Protein AF-0000000074577387 (afdb_homodimer)

InterPro domains:
  IPR006612 THAP-type zinc finger [PF05485] (5-77)
  IPR006612 THAP-type zinc finger [PS50950] (1-78)
  IPR006612 THAP-type zinc finger [SM00980] (3-80)

Organism: Oryzias latipes (NCBI:txid8090)

Radius of gyration: 21.97 Å; Cα contacts (8 Å, |Δi|>4): 243; chains: 2; bounding box: 58×49×65 Å

Nearest PDB structures (foldseek):
  2d8r-assembly1_A  TM=6.364E-01  e=5.057E-03  Homo sapiens
  2d8r-assembly1_A  TM=6.502E-01  e=4.791E-03  Homo sapiens

Structure (mmCIF, N/CA/C/O backbone):
data_AF-0000000074577387-model_v1
#
loop_
_entity.id
_entity.type
_entity.pdbx_description
1 polymer 'THAP-type domain-containing protein'
#
loop_
_atom_site.group_PDB
_atom_site.id
_atom_site.type_symbol
_atom_site.label_atom_id
_atom_site.label_alt_id
_atom_site.label_comp_id
_atom_site.label_asym_id
_atom_site.label_entity_id
_atom_site.label_seq_id
_atom_site.pdbx_PDB_ins_code
_at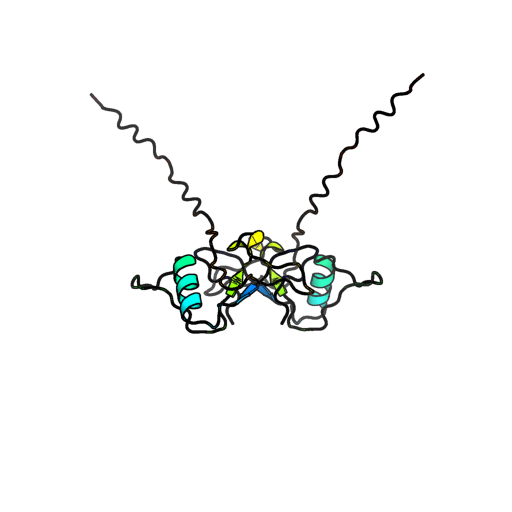om_site.Cartn_x
_atom_site.Cartn_y
_atom_site.Cartn_z
_atom_site.occupancy
_atom_site.B_iso_or_equiv
_atom_site.auth_seq_id
_atom_site.auth_comp_id
_atom_site.auth_asym_id
_atom_site.auth_atom_id
_atom_site.pdbx_PDB_model_num
ATOM 1 N N . MET A 1 1 ? 10.156 -0.763 -8.594 1 72.75 1 MET A N 1
ATOM 2 C CA . MET A 1 1 ? 9.312 -1.387 -7.574 1 72.75 1 MET A CA 1
ATOM 3 C C . MET A 1 1 ? 7.836 -1.245 -7.926 1 72.75 1 MET A C 1
ATOM 5 O O . MET A 1 1 ? 7.379 -0.156 -8.281 1 72.75 1 MET A O 1
ATOM 9 N N . PRO A 1 2 ? 7.141 -2.387 -7.887 1 81.88 2 PRO A N 1
ATOM 10 C CA . PRO A 1 2 ? 5.73 -2.258 -8.266 1 81.88 2 PRO A CA 1
ATOM 11 C C . PRO A 1 2 ? 4.973 -1.282 -7.367 1 81.88 2 PRO A C 1
ATOM 13 O O . PRO A 1 2 ? 5.23 -1.213 -6.164 1 81.88 2 PRO A O 1
ATOM 16 N N . VAL A 1 3 ? 4.02 -0.525 -7.945 1 86.94 3 VAL A N 1
ATOM 17 C CA . VAL A 1 3 ? 3.307 0.511 -7.207 1 86.94 3 VAL A CA 1
ATOM 18 C C . VAL A 1 3 ? 1.92 0.004 -6.816 1 86.94 3 VAL A C 1
ATOM 20 O O . VAL A 1 3 ? 1.163 0.706 -6.141 1 86.94 3 VAL A O 1
ATOM 23 N N . HIS A 1 4 ? 1.618 -1.201 -7.293 1 92.31 4 HIS A N 1
ATOM 24 C CA . HIS A 1 4 ? 0.302 -1.734 -6.957 1 92.31 4 HIS A CA 1
ATOM 25 C C . HIS A 1 4 ? 0.416 -3.076 -6.242 1 92.31 4 HIS A C 1
ATOM 27 O O . HIS A 1 4 ? 1.42 -3.777 -6.383 1 92.31 4 HIS A O 1
ATOM 33 N N . CYS A 1 5 ? -0.556 -3.479 -5.512 1 92.75 5 CYS A N 1
ATOM 34 C CA . CYS A 1 5 ? -0.646 -4.742 -4.785 1 92.75 5 CYS A CA 1
ATOM 35 C C . CYS A 1 5 ? -0.593 -5.926 -5.742 1 92.75 5 CYS A C 1
ATOM 37 O O . CYS A 1 5 ? -1.176 -5.883 -6.824 1 92.75 5 CYS A O 1
ATOM 39 N N . ALA A 1 6 ? -0.03 -6.992 -5.285 1 91.38 6 ALA A N 1
ATOM 40 C CA . ALA A 1 6 ? 0.122 -8.172 -6.125 1 91.38 6 ALA A CA 1
ATOM 41 C C . ALA A 1 6 ? -1.096 -9.086 -6.012 1 91.38 6 ALA A C 1
ATOM 43 O O . ALA A 1 6 ? -1.22 -10.062 -6.758 1 91.38 6 ALA A O 1
ATOM 44 N N . GLY A 1 7 ? -1.93 -8.812 -5.117 1 90.38 7 GLY A N 1
ATOM 45 C CA . GLY A 1 7 ? -3.115 -9.648 -4.996 1 90.38 7 GLY A CA 1
ATOM 46 C C . GLY A 1 7 ? -3.965 -9.664 -6.254 1 90.38 7 GLY A C 1
ATOM 47 O O . GLY A 1 7 ? -4.094 -8.648 -6.938 1 90.38 7 GLY A O 1
ATOM 48 N N . PHE A 1 8 ? -4.613 -10.828 -6.43 1 87.88 8 PHE A N 1
ATOM 49 C CA . PHE A 1 8 ? -5.453 -10.969 -7.613 1 87.88 8 PHE A CA 1
ATOM 50 C C . PHE A 1 8 ? -6.578 -9.938 -7.605 1 87.88 8 PHE A C 1
ATOM 52 O O . PHE A 1 8 ? -7.301 -9.805 -6.617 1 87.88 8 PHE A O 1
ATOM 59 N N . ASN A 1 9 ? -6.641 -9.094 -8.703 1 87 9 ASN A N 1
ATOM 60 C CA . ASN A 1 9 ? -7.688 -8.109 -8.961 1 87 9 ASN A CA 1
ATOM 61 C C . ASN A 1 9 ? -7.758 -7.055 -7.863 1 87 9 ASN A C 1
ATOM 63 O O . ASN A 1 9 ? -8.797 -6.43 -7.66 1 87 9 ASN A O 1
ATOM 67 N N . CYS A 1 10 ? -6.738 -6.945 -7.098 1 90.44 10 CYS A N 1
ATOM 68 C CA . CYS A 1 10 ? -6.68 -5.898 -6.082 1 90.44 10 CYS A CA 1
ATOM 69 C C . CYS A 1 10 ? -6.223 -4.574 -6.688 1 90.44 10 CYS A C 1
ATOM 71 O O . CYS A 1 10 ? -5.242 -4.535 -7.434 1 90.44 10 CYS A O 1
ATOM 73 N N . GLN A 1 11 ? -6.859 -3.459 -6.402 1 89.19 11 GLN A N 1
ATOM 74 C CA . GLN A 1 11 ? -6.605 -2.17 -7.039 1 89.19 11 GLN A CA 1
ATOM 75 C C . GLN A 1 11 ? -5.848 -1.234 -6.105 1 89.19 11 GLN A C 1
ATOM 77 O O . GLN A 1 11 ? -5.645 -0.061 -6.422 1 89.19 11 GLN A O 1
ATOM 82 N N . ASN A 1 12 ? -5.473 -1.812 -4.93 1 93.06 12 ASN A N 1
ATOM 83 C CA . ASN A 1 12 ? -4.703 -0.975 -4.016 1 93.06 12 ASN A CA 1
ATOM 84 C C . ASN A 1 12 ? -3.338 -0.619 -4.59 1 93.06 12 ASN A C 1
ATOM 86 O O . ASN A 1 12 ? -2.676 -1.463 -5.199 1 93.06 12 ASN A O 1
ATOM 90 N N . ARG A 1 13 ? -3.012 0.644 -4.473 1 95.06 13 ARG A N 1
ATOM 91 C CA . ARG A 1 13 ? -1.755 1.166 -5 1 95.06 13 ARG A CA 1
ATOM 92 C C . ARG A 1 13 ? -1.119 2.15 -4.023 1 95.06 13 ARG A C 1
ATOM 94 O O . ARG A 1 13 ? -1.817 2.773 -3.221 1 95.06 13 ARG A O 1
ATOM 101 N N . ARG A 1 14 ? 0.167 2.201 -4.051 1 94.06 14 ARG A N 1
ATOM 102 C CA . ARG A 1 14 ? 0.917 3.201 -3.297 1 94.06 14 ARG A CA 1
ATOM 103 C C . ARG A 1 14 ? 1.219 4.422 -4.156 1 94.06 14 ARG A C 1
ATOM 105 O O . ARG A 1 14 ? 1.633 4.289 -5.312 1 94.06 14 ARG A O 1
ATOM 112 N N . ASN A 1 15 ? 0.936 5.512 -3.621 1 94.44 15 ASN A N 1
ATOM 113 C CA . ASN A 1 15 ? 1.229 6.777 -4.289 1 94.44 15 ASN A CA 1
ATOM 114 C C . ASN A 1 15 ? 2.238 7.605 -3.502 1 94.44 15 ASN A C 1
ATOM 116 O O . ASN A 1 15 ? 1.939 8.07 -2.398 1 94.44 15 ASN A O 1
ATOM 120 N N . GLU A 1 16 ? 3.324 7.797 -4.133 1 92.31 16 GLU A N 1
ATOM 121 C CA . GLU A 1 16 ? 4.363 8.586 -3.479 1 92.31 16 GLU A CA 1
ATOM 122 C C . GLU A 1 16 ? 3.996 10.07 -3.451 1 92.31 16 GLU A C 1
ATOM 124 O O . GLU A 1 16 ? 3.293 10.555 -4.336 1 92.31 16 GLU A O 1
ATOM 129 N N . PHE A 1 17 ? 4.551 10.727 -2.449 1 92.5 17 PHE A N 1
ATOM 130 C CA . PHE A 1 17 ? 4.332 12.172 -2.396 1 92.5 17 PHE A CA 1
ATOM 131 C C . PHE A 1 17 ? 5.012 12.867 -3.57 1 92.5 17 PHE A C 1
ATOM 133 O O . PHE A 1 17 ? 6.098 12.461 -3.99 1 92.5 17 PHE A O 1
ATOM 140 N N . PRO A 1 18 ? 4.324 13.938 -4 1 91.81 18 PRO A N 1
ATOM 141 C CA . PRO A 1 18 ? 4.895 14.633 -5.16 1 91.81 18 PRO A CA 1
ATOM 142 C C . PRO A 1 18 ? 6.227 15.305 -4.844 1 91.81 18 PRO A C 1
ATOM 144 O O . PRO A 1 18 ? 6.477 15.688 -3.697 1 91.81 18 PRO A O 1
ATOM 147 N N . MET A 1 19 ? 7.035 15.5 -5.879 1 89.94 19 MET A N 1
ATOM 148 C CA . MET A 1 19 ? 8.32 16.188 -5.727 1 89.94 19 MET A CA 1
ATOM 149 C C . MET A 1 19 ? 8.125 17.688 -5.66 1 89.94 19 MET A C 1
ATOM 151 O O . MET A 1 19 ? 8.93 18.406 -5.059 1 89.94 19 MET A O 1
ATOM 155 N N . ASP A 1 20 ? 7.051 18.109 -6.277 1 91.5 20 ASP A N 1
ATOM 156 C CA . ASP A 1 20 ? 6.715 19.531 -6.242 1 91.5 20 ASP A CA 1
ATOM 157 C C . ASP A 1 20 ? 6.375 19.984 -4.82 1 91.5 20 ASP A C 1
ATOM 159 O O . ASP A 1 20 ? 5.426 19.484 -4.215 1 91.5 20 ASP A O 1
ATOM 163 N N . SER A 1 21 ? 7.148 20.953 -4.367 1 89.06 21 SER A N 1
ATOM 164 C CA . SER A 1 21 ? 7.043 21.359 -2.971 1 89.06 21 SER A CA 1
ATOM 165 C C . SER A 1 21 ? 5.656 21.922 -2.66 1 89.06 21 SER A C 1
ATOM 167 O O . SER A 1 21 ? 5.117 21.688 -1.577 1 89.06 21 SER A O 1
ATOM 169 N N . ASP A 1 22 ? 5.156 22.672 -3.59 1 92.75 22 ASP A N 1
ATOM 170 C CA . ASP A 1 22 ? 3.83 23.25 -3.359 1 92.75 22 ASP A CA 1
ATOM 171 C C . ASP A 1 22 ? 2.768 22.156 -3.291 1 92.75 22 ASP A C 1
ATOM 173 O O . ASP A 1 22 ? 1.91 22.172 -2.404 1 92.75 22 ASP A O 1
ATOM 177 N N . LEU A 1 23 ? 2.84 21.297 -4.195 1 93.88 23 LEU A N 1
ATOM 178 C CA . LEU A 1 23 ? 1.884 20.188 -4.215 1 93.88 23 LEU A CA 1
ATOM 179 C C . LEU A 1 23 ? 2.061 19.297 -2.99 1 93.88 23 LEU A C 1
ATOM 181 O O . LEU A 1 23 ? 1.078 18.812 -2.424 1 93.88 23 LEU A O 1
ATOM 185 N N . ARG A 1 24 ? 3.254 19.062 -2.648 1 91.94 24 ARG A N 1
ATOM 186 C CA . ARG A 1 24 ? 3.555 18.266 -1.465 1 91.94 24 ARG A CA 1
ATOM 187 C C . ARG A 1 24 ? 2.92 18.875 -0.219 1 91.94 24 ARG A C 1
ATOM 189 O O . ARG A 1 24 ? 2.377 18.156 0.623 1 91.94 24 ARG A O 1
ATOM 196 N N . LYS A 1 25 ? 3.002 20.125 -0.086 1 90.44 25 LYS A N 1
ATOM 197 C CA . LYS A 1 25 ? 2.377 20.812 1.038 1 90.44 25 LYS A CA 1
ATOM 198 C C . LYS A 1 25 ? 0.862 20.641 1.019 1 90.44 25 LYS A C 1
ATOM 200 O O . LYS A 1 25 ? 0.241 20.453 2.066 1 90.44 25 LYS A O 1
ATOM 205 N N . LYS A 1 26 ? 0.328 20.719 -0.132 1 93.44 26 LYS A N 1
ATOM 206 C CA . LYS A 1 26 ? -1.112 20.51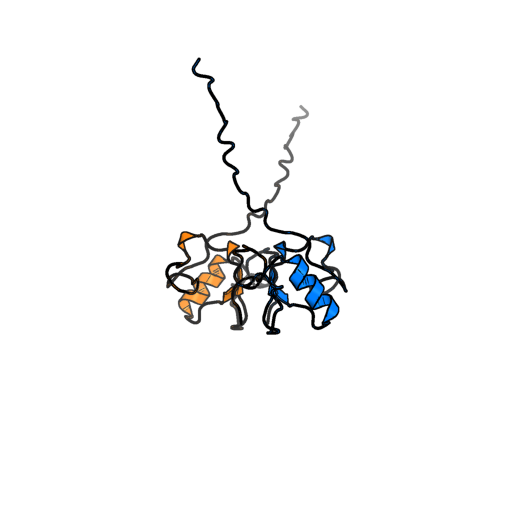6 -0.259 1 93.44 26 LYS A CA 1
ATOM 207 C C . LYS A 1 26 ? -1.504 19.109 0.169 1 93.44 26 LYS A C 1
ATOM 209 O O . LYS A 1 26 ? -2.547 18.906 0.795 1 93.44 26 LYS A O 1
ATOM 214 N N . TRP A 1 27 ? -0.671 18.125 -0.168 1 94.12 27 TRP A N 1
ATOM 215 C CA . TRP A 1 27 ? -0.912 16.75 0.283 1 94.12 27 TRP A CA 1
ATOM 216 C C . TRP A 1 27 ? -0.869 16.656 1.805 1 94.12 27 TRP A C 1
ATOM 218 O O . TRP A 1 27 ? -1.73 16.031 2.42 1 94.12 27 TRP A O 1
ATOM 228 N N . ALA A 1 28 ? 0.112 17.266 2.363 1 89.88 28 ALA A N 1
ATOM 229 C CA . ALA A 1 28 ? 0.28 17.234 3.812 1 89.88 28 ALA A CA 1
ATOM 230 C C . ALA A 1 28 ? -0.94 17.812 4.52 1 89.88 28 ALA A C 1
ATOM 232 O O . ALA A 1 28 ? -1.405 17.266 5.523 1 89.88 28 ALA A O 1
ATOM 233 N N . LEU A 1 29 ? -1.46 18.828 3.961 1 90.25 29 LEU A N 1
ATOM 234 C CA . LEU A 1 29 ? -2.641 19.469 4.527 1 90.25 29 LEU A CA 1
ATOM 235 C C . LEU A 1 29 ? -3.873 18.578 4.363 1 90.25 29 LEU A C 1
ATOM 237 O O . LEU A 1 29 ? -4.703 18.484 5.27 1 90.25 29 LEU A O 1
ATOM 241 N N . ALA A 1 30 ? -3.867 17.984 3.262 1 91.75 30 ALA A N 1
ATOM 242 C CA . ALA A 1 30 ? -5.055 17.203 2.908 1 91.75 30 ALA A CA 1
ATOM 243 C C . ALA A 1 30 ? -5.168 15.953 3.773 1 91.75 30 ALA A C 1
ATOM 245 O O . ALA A 1 30 ? -6.273 15.484 4.062 1 91.75 30 ALA A O 1
ATOM 246 N N . VAL A 1 31 ? -4.012 15.367 4.211 1 87.25 31 VAL A N 1
ATOM 247 C CA . VAL A 1 31 ? -4.094 14.078 4.887 1 87.25 31 VAL A CA 1
ATOM 248 C C . VAL A 1 31 ? -4.238 14.289 6.391 1 87.25 31 VAL A C 1
ATOM 250 O O . VAL A 1 31 ? -4.273 13.328 7.16 1 87.25 31 VAL A O 1
ATOM 253 N N . LYS A 1 32 ? -4.277 15.5 6.84 1 82.88 32 LYS A N 1
ATOM 254 C CA . LYS A 1 32 ? -4.676 15.953 8.164 1 82.88 32 LYS A CA 1
ATOM 255 C C . LYS A 1 32 ? -3.779 15.352 9.242 1 82.88 32 LYS A C 1
ATOM 257 O O . LYS A 1 32 ? -4.254 14.992 10.328 1 82.88 32 LYS A O 1
ATOM 262 N N . ARG A 1 33 ? -2.625 15.156 8.875 1 81.12 33 ARG A N 1
ATOM 263 C CA . ARG A 1 33 ? -1.654 14.742 9.883 1 81.12 33 ARG A CA 1
ATOM 264 C C . ARG A 1 33 ? -0.979 15.953 10.516 1 81.12 33 ARG A C 1
ATOM 266 O O . ARG A 1 33 ? -0.793 16.984 9.859 1 81.12 33 ARG A O 1
ATOM 273 N N . ALA A 1 34 ? -0.781 15.844 11.766 1 81.06 34 ALA A N 1
ATOM 274 C CA . ALA A 1 34 ? -0.112 16.922 12.5 1 81.06 34 ALA A CA 1
ATOM 275 C C . ALA A 1 34 ? 1.036 16.375 13.344 1 81.06 34 ALA A C 1
ATOM 277 O O . ALA A 1 34 ? 1.016 15.203 13.75 1 81.06 34 ALA A O 1
ATOM 278 N N . ASN A 1 35 ? 1.984 17.266 13.562 1 85.12 35 ASN A N 1
ATOM 279 C CA . ASN A 1 35 ? 3.031 16.953 14.523 1 85.12 35 ASN A CA 1
ATOM 280 C C . ASN A 1 35 ? 2.498 16.969 15.953 1 85.12 35 ASN A C 1
ATOM 282 O O . ASN A 1 35 ? 1.396 17.469 16.203 1 85.12 35 ASN A O 1
ATOM 286 N N . PRO A 1 36 ? 3.318 16.391 16.875 1 86.25 36 PRO A N 1
ATOM 287 C CA . PRO A 1 36 ? 2.867 16.359 18.266 1 86.25 36 PRO A CA 1
ATOM 288 C C . PRO A 1 36 ? 2.562 17.75 18.812 1 86.25 36 PRO A C 1
ATOM 290 O O . PRO A 1 36 ? 1.691 17.906 19.672 1 86.25 36 PRO A O 1
ATOM 293 N N . ASP A 1 37 ? 3.197 18.75 18.359 1 89.38 37 ASP A N 1
ATOM 294 C CA . ASP A 1 37 ? 2.99 20.109 18.828 1 89.38 37 ASP A CA 1
ATOM 295 C C . ASP A 1 37 ? 1.833 20.781 18.094 1 89.38 37 ASP A C 1
ATOM 297 O O . ASP A 1 37 ? 1.552 21.969 18.312 1 89.38 37 ASP A O 1
ATOM 301 N N . GLY A 1 38 ? 1.247 20.062 17.188 1 86.44 38 GLY A N 1
ATOM 302 C CA . GLY A 1 38 ? 0.094 20.594 16.484 1 86.44 38 GLY A CA 1
ATOM 303 C C . GLY A 1 38 ? 0.447 21.188 15.133 1 86.44 38 GLY A C 1
ATOM 304 O O . GLY A 1 38 ? -0.439 21.516 14.344 1 86.44 38 GLY A O 1
ATOM 305 N N . SER A 1 39 ? 1.662 21.312 14.883 1 87.25 39 SER A N 1
ATOM 306 C CA . SER A 1 39 ? 2.068 21.906 13.609 1 87.25 39 SER A CA 1
ATOM 307 C C . SER A 1 39 ? 1.855 20.922 12.453 1 87.25 39 SER A C 1
ATOM 309 O O . SER A 1 39 ? 1.64 19.734 12.68 1 87.25 39 SER A O 1
ATOM 311 N N . LEU A 1 40 ? 1.863 21.484 11.266 1 84.5 40 LEU A N 1
ATOM 312 C CA . LEU A 1 40 ? 1.665 20.688 10.062 1 84.5 40 LEU A CA 1
ATOM 313 C C . LEU A 1 40 ? 2.734 19.609 9.938 1 84.5 40 LEU A C 1
ATOM 315 O O . LEU A 1 40 ? 3.918 19.875 10.156 1 84.5 40 LEU A O 1
ATOM 319 N N . TRP A 1 41 ? 2.236 18.391 9.688 1 84.81 41 TRP A N 1
ATOM 320 C CA . TRP A 1 41 ? 3.154 17.281 9.391 1 84.81 41 TRP A CA 1
ATOM 321 C C . TRP A 1 41 ? 3.666 17.375 7.961 1 84.81 41 TRP A C 1
ATOM 323 O O . TRP A 1 41 ? 2.895 17.234 7.008 1 84.81 41 TRP A O 1
ATOM 333 N N . LEU A 1 42 ? 4.918 17.797 7.832 1 77.12 42 LEU A N 1
ATOM 334 C CA . LEU A 1 42 ? 5.543 17.828 6.516 1 77.12 42 LEU A CA 1
ATOM 335 C C . LEU A 1 42 ? 6.539 16.688 6.359 1 77.12 42 LEU A C 1
ATOM 337 O O . LEU A 1 42 ? 7.461 16.531 7.168 1 77.12 42 LEU A O 1
ATOM 341 N N . GLN A 1 43 ? 6.273 15.914 5.359 1 73.94 43 GLN A N 1
ATOM 342 C CA . GLN A 1 43 ? 7.102 14.734 5.113 1 73.94 43 GLN A CA 1
ATOM 343 C C . GLN A 1 43 ? 8.539 15.133 4.793 1 73.94 43 GLN A C 1
ATOM 345 O O . GLN A 1 43 ? 8.781 16.078 4.039 1 73.94 43 GLN A O 1
ATOM 350 N N . THR A 1 44 ? 9.438 14.625 5.574 1 69.56 44 THR A N 1
ATOM 351 C CA . THR A 1 44 ? 10.844 14.969 5.359 1 69.56 44 THR A CA 1
ATOM 352 C C . THR A 1 44 ? 11.484 14.008 4.363 1 69.56 44 THR A C 1
ATOM 354 O O . THR A 1 44 ? 12.469 14.359 3.701 1 69.56 44 THR A O 1
ATOM 357 N N . SER A 1 45 ? 10.852 12.836 4.309 1 71.81 45 SER A N 1
ATOM 358 C CA . SER A 1 45 ? 11.469 11.867 3.41 1 71.81 45 SER A CA 1
ATOM 359 C C . SER A 1 45 ? 10.594 11.609 2.189 1 71.81 45 SER A C 1
ATOM 361 O O . SER A 1 45 ? 9.367 11.758 2.252 1 71.81 45 SER A O 1
ATOM 363 N N . ASN A 1 46 ? 11.305 11.391 1.105 1 74.44 46 ASN A N 1
ATOM 364 C CA . ASN A 1 46 ? 10.617 11.07 -0.138 1 74.44 46 ASN A CA 1
ATOM 365 C C . ASN A 1 46 ? 10.07 9.641 -0.121 1 74.44 46 ASN A C 1
ATOM 367 O O . ASN A 1 46 ? 9.602 9.141 -1.143 1 74.44 46 ASN A O 1
ATOM 371 N N . THR A 1 47 ? 10.055 9.141 1.037 1 83.19 47 THR A N 1
ATOM 372 C CA . THR A 1 47 ? 9.719 7.723 1.06 1 83.19 47 THR A CA 1
ATOM 373 C C . THR A 1 47 ? 8.266 7.523 1.483 1 83.19 47 THR A C 1
ATOM 375 O O . THR A 1 47 ? 7.715 6.43 1.343 1 83.19 47 THR A O 1
ATOM 378 N N . PHE A 1 48 ? 7.641 8.633 1.926 1 89 48 PHE A N 1
ATOM 379 C CA . PHE A 1 48 ? 6.262 8.492 2.383 1 89 48 PHE A CA 1
ATOM 380 C C . PHE A 1 48 ? 5.316 8.32 1.201 1 89 48 PHE A C 1
ATOM 382 O O . PHE A 1 48 ? 5.602 8.781 0.094 1 89 48 PHE A O 1
ATOM 389 N N . TRP A 1 49 ? 4.227 7.641 1.463 1 92.44 49 TRP A N 1
ATOM 390 C CA . TRP A 1 49 ? 3.273 7.312 0.409 1 92.44 49 TRP A CA 1
ATOM 391 C C . TRP A 1 49 ? 1.853 7.25 0.961 1 92.44 49 TRP A C 1
ATOM 393 O O . TRP A 1 49 ? 1.653 7.219 2.178 1 92.44 49 TRP A O 1
ATOM 403 N N . LEU A 1 50 ? 0.906 7.41 0.068 1 94.19 50 LEU A N 1
ATOM 404 C CA . LEU A 1 50 ? -0.515 7.258 0.362 1 94.19 50 LEU A CA 1
ATOM 405 C C . LEU A 1 50 ? -1.11 6.094 -0.423 1 94.19 50 LEU A C 1
ATOM 407 O O . LEU A 1 50 ? -0.776 5.891 -1.594 1 94.19 50 LEU A O 1
ATOM 411 N N . CYS A 1 51 ? -1.961 5.406 0.27 1 94.94 51 CYS A N 1
ATOM 412 C CA . CYS A 1 51 ? -2.66 4.359 -0.472 1 94.94 51 CYS A CA 1
ATOM 413 C C . CYS A 1 51 ? -3.742 4.957 -1.363 1 94.94 51 CYS A C 1
ATOM 415 O O . CYS A 1 51 ? -4.113 6.121 -1.202 1 94.94 51 CYS A O 1
ATOM 417 N N . SER A 1 52 ? -4.234 4.203 -2.264 1 95.81 52 SER A N 1
ATOM 418 C CA . SER A 1 52 ? -5.176 4.648 -3.289 1 95.81 52 SER A CA 1
ATOM 419 C C . SER A 1 52 ? -6.52 5.023 -2.678 1 95.81 52 SER A C 1
ATOM 421 O O . SER A 1 52 ? -7.312 5.742 -3.297 1 95.81 52 SER A O 1
ATOM 423 N N . LYS A 1 53 ? -6.797 4.594 -1.473 1 93.56 53 LYS A N 1
ATOM 424 C CA . LYS A 1 53 ? -8.086 4.871 -0.844 1 93.56 53 LYS A CA 1
ATOM 425 C C . LYS A 1 53 ? -8.234 6.359 -0.533 1 93.56 53 LYS A C 1
ATOM 427 O O . LYS A 1 53 ? -9.344 6.828 -0.256 1 93.56 53 LYS A O 1
ATOM 432 N N . HIS A 1 54 ? -7.215 7.059 -0.563 1 95.62 54 HIS A N 1
ATOM 433 C CA . HIS A 1 54 ? -7.273 8.477 -0.224 1 95.62 54 HIS A CA 1
ATOM 434 C C . HIS A 1 54 ? -7.594 9.328 -1.45 1 95.62 54 HIS A C 1
ATOM 436 O O . HIS A 1 54 ? -7.648 10.555 -1.363 1 95.62 54 HIS A O 1
ATOM 442 N N . PHE A 1 55 ? -7.832 8.656 -2.562 1 96.38 55 PHE A N 1
ATOM 443 C CA . PHE A 1 55 ? -8.164 9.297 -3.83 1 96.38 55 PHE A CA 1
ATOM 444 C C . PHE A 1 55 ? -9.461 8.742 -4.398 1 96.38 55 PHE A C 1
ATOM 446 O O . PHE A 1 55 ? -9.859 7.625 -4.062 1 96.38 55 PHE A O 1
ATOM 453 N N . VAL A 1 56 ? -10.086 9.523 -5.227 1 96.19 56 VAL A N 1
ATOM 454 C CA . VAL A 1 56 ? -11.258 9.016 -5.926 1 96.19 56 VAL A CA 1
ATOM 455 C C . VAL A 1 56 ? -10.844 8.422 -7.27 1 96.19 56 VAL A C 1
ATOM 457 O O . VAL A 1 56 ? -9.766 8.727 -7.785 1 96.19 56 VAL A O 1
ATOM 460 N N . GLU A 1 57 ? -11.656 7.586 -7.805 1 95.25 57 GLU A N 1
ATOM 461 C CA . GLU A 1 57 ? -11.336 6.84 -9.016 1 95.25 57 GLU A CA 1
ATOM 462 C C . GLU A 1 57 ? -10.945 7.777 -10.156 1 95.25 57 GLU A C 1
ATOM 464 O O . GLU A 1 57 ? -10.055 7.461 -10.945 1 95.25 57 GLU A O 1
ATOM 469 N N . THR A 1 58 ? -11.602 9 -10.273 1 96.88 58 THR A N 1
ATOM 470 C CA . THR A 1 58 ? -11.375 9.938 -11.375 1 96.88 58 THR A CA 1
ATOM 471 C C . THR A 1 58 ? -10.016 10.617 -11.227 1 96.88 58 THR A C 1
ATOM 473 O O . THR A 1 58 ? -9.555 11.305 -12.141 1 96.88 58 THR A O 1
ATOM 476 N N . ASP A 1 59 ? -9.383 10.445 -10.117 1 97.81 59 ASP A N 1
ATOM 477 C CA . ASP A 1 59 ? -8.055 11.016 -9.898 1 97.81 59 ASP A CA 1
ATOM 478 C C . ASP A 1 59 ? -6.988 10.242 -10.664 1 97.81 59 ASP A C 1
ATOM 480 O O . ASP A 1 59 ? -5.871 10.719 -10.844 1 97.81 59 ASP A O 1
ATOM 484 N N . PHE A 1 60 ? -7.336 9.07 -11.078 1 97.31 60 PHE A N 1
ATOM 485 C CA . PHE A 1 60 ? -6.344 8.188 -11.688 1 97.31 60 PHE A CA 1
ATOM 486 C C . PHE A 1 60 ? -6.5 8.156 -13.203 1 97.31 60 PHE A C 1
ATOM 488 O O . PHE A 1 60 ? -7.621 8.156 -13.719 1 97.31 60 PHE A O 1
ATOM 495 N N . ASP A 1 61 ? -5.406 8.242 -13.898 1 96.44 61 ASP A N 1
ATOM 496 C CA . ASP A 1 61 ? -5.328 8 -15.336 1 96.44 61 ASP A CA 1
ATOM 497 C C . ASP A 1 61 ? -5.043 6.527 -15.625 1 96.44 61 ASP A C 1
ATOM 499 O O . ASP A 1 61 ? -3.938 6.043 -15.383 1 96.44 61 ASP A O 1
ATOM 503 N N . LYS A 1 62 ? -6.031 5.84 -16.125 1 93.25 62 LYS A N 1
ATOM 504 C CA . LYS A 1 62 ? -5.926 4.406 -16.391 1 93.25 62 LYS A CA 1
ATOM 505 C C . LYS A 1 62 ? -5.828 4.121 -17.875 1 93.25 62 LYS A C 1
ATOM 507 O O . LYS A 1 62 ? -6.082 3 -18.328 1 93.25 62 LYS A O 1
ATOM 512 N N . SER A 1 63 ? -5.516 5.168 -18.688 1 92.88 63 SER A N 1
ATOM 513 C CA . SER A 1 63 ? -5.535 5.043 -20.141 1 92.88 63 SER A CA 1
ATOM 514 C C . SER A 1 63 ? -4.242 4.418 -20.656 1 92.88 63 SER A C 1
ATOM 516 O O . SER A 1 63 ? -4.215 3.85 -21.75 1 92.88 63 SER A O 1
ATOM 518 N N . GLY A 1 64 ? -3.189 4.504 -20 1 90.81 64 GLY A N 1
ATOM 519 C CA . GLY A 1 64 ? -1.912 3.955 -20.422 1 90.81 64 GLY A CA 1
ATOM 520 C C . GLY A 1 64 ? -1.67 2.545 -19.922 1 90.81 64 GLY A C 1
ATOM 521 O O . GLY A 1 64 ? -2.611 1.845 -19.547 1 90.81 64 GLY A O 1
ATOM 522 N N . GLN A 1 65 ? -0.416 2.139 -20.047 1 88.56 65 GLN A N 1
ATOM 523 C CA . GLN A 1 65 ? 0.004 0.813 -19.609 1 88.56 65 GLN A CA 1
ATOM 524 C C . GLN A 1 65 ? 0.043 0.724 -18.094 1 88.56 65 GLN A C 1
ATOM 526 O O . GLN A 1 65 ? -0.172 -0.347 -17.516 1 88.56 65 GLN A O 1
ATOM 531 N N . THR A 1 66 ? 0.265 1.918 -17.469 1 88.56 66 THR A N 1
ATOM 532 C CA . THR A 1 66 ? 0.327 1.981 -16.016 1 88.56 66 THR A CA 1
ATOM 533 C C . THR A 1 66 ? -0.672 3 -15.477 1 88.56 66 THR A C 1
ATOM 535 O O . THR A 1 66 ? -0.989 3.982 -16.141 1 88.56 66 THR A O 1
ATOM 538 N N . VAL A 1 67 ? -1.192 2.662 -14.391 1 93.56 67 VAL A N 1
ATOM 539 C CA . VAL A 1 67 ? -2.088 3.59 -13.711 1 93.56 67 VAL A CA 1
ATOM 540 C C . VAL A 1 67 ? -1.269 4.637 -12.953 1 93.56 67 VAL A C 1
ATOM 542 O O . VAL A 1 67 ? -0.316 4.297 -12.25 1 93.56 67 VAL A O 1
ATOM 545 N N . ARG A 1 68 ? -1.725 5.918 -13.172 1 93.69 68 ARG A N 1
ATOM 546 C CA . ARG A 1 68 ? -1.047 7.02 -12.492 1 93.69 68 ARG A CA 1
ATOM 547 C C . ARG A 1 68 ? -2.047 8.07 -12.023 1 93.69 68 ARG A C 1
ATOM 549 O O . ARG A 1 68 ? -3.152 8.172 -12.555 1 93.69 68 ARG A O 1
ATOM 556 N N . LEU A 1 69 ? -1.594 8.875 -11.047 1 96.44 69 LEU A N 1
ATOM 557 C CA . LEU A 1 69 ? -2.404 10.023 -10.648 1 96.44 69 LEU A CA 1
ATOM 558 C C . LEU A 1 69 ? -2.359 11.117 -11.711 1 96.44 69 LEU A C 1
ATOM 560 O O . LEU A 1 69 ? -1.3 11.398 -12.281 1 96.44 69 LEU A O 1
ATOM 564 N N . ASN A 1 70 ? -3.539 11.773 -11.922 1 97.06 70 ASN A N 1
ATOM 565 C CA . ASN A 1 70 ? -3.555 12.969 -12.758 1 97.06 70 ASN A CA 1
ATOM 566 C C . ASN A 1 70 ? -2.682 14.07 -12.172 1 97.06 70 ASN A C 1
ATOM 568 O O . ASN A 1 70 ? -2.578 14.203 -10.953 1 97.06 70 ASN A O 1
ATOM 572 N N . PRO A 1 71 ? -2.078 14.898 -13.102 1 95.62 71 PRO A N 1
ATOM 573 C CA . PRO A 1 71 ? -1.243 16 -12.609 1 95.62 71 PRO A CA 1
ATOM 574 C C . PRO A 1 71 ? -2.002 16.938 -11.688 1 95.62 71 PRO A C 1
ATOM 576 O O . PRO A 1 71 ? -3.15 17.297 -11.961 1 95.62 71 PRO A O 1
ATOM 579 N N . GLY A 1 72 ? -1.307 17.188 -10.539 1 96.62 72 GLY A N 1
ATOM 580 C CA . GLY A 1 72 ? -1.864 18.172 -9.633 1 96.62 72 GLY A CA 1
ATOM 581 C C . GLY A 1 72 ? -2.896 17.594 -8.68 1 96.62 72 GLY A C 1
ATOM 582 O O . GLY A 1 72 ? -3.518 18.328 -7.91 1 96.62 72 GLY A O 1
ATOM 583 N N . THR A 1 73 ? -3.078 16.344 -8.75 1 97.88 73 THR A N 1
ATOM 584 C CA . THR A 1 73 ? -4.086 15.695 -7.91 1 97.88 73 THR A CA 1
ATOM 585 C C . THR A 1 73 ? -3.742 15.859 -6.43 1 97.88 73 THR A C 1
ATOM 587 O O . THR A 1 73 ? -2.578 15.75 -6.043 1 97.88 73 THR A O 1
ATOM 590 N N . ILE A 1 74 ? -4.809 16.172 -5.645 1 97.12 74 ILE A N 1
ATOM 591 C CA . ILE A 1 74 ? -4.711 16.25 -4.191 1 97.12 74 ILE A CA 1
ATOM 592 C C . ILE A 1 74 ? -5.625 15.211 -3.549 1 97.12 74 ILE A C 1
ATOM 594 O O . ILE A 1 74 ? -6.793 15.086 -3.924 1 97.12 74 ILE A O 1
ATOM 598 N N . PRO A 1 75 ? -5.055 14.414 -2.645 1 96.44 75 PRO A N 1
ATOM 599 C CA . PRO A 1 75 ? -5.953 13.469 -1.974 1 96.44 75 PRO A CA 1
ATOM 600 C C . PRO A 1 75 ? -7.16 14.164 -1.342 1 96.44 75 PRO A C 1
ATOM 602 O O . PRO A 1 75 ? -7.035 15.266 -0.805 1 96.44 75 PRO A O 1
ATOM 605 N N . SER A 1 76 ? -8.336 13.469 -1.419 1 95.88 76 SER A N 1
ATOM 606 C CA . SER A 1 76 ? -9.547 14.141 -0.956 1 95.88 76 SER A CA 1
ATOM 607 C C . SER A 1 76 ? -10.398 13.219 -0.095 1 95.88 76 SER A C 1
ATOM 609 O O . SER A 1 76 ? -11.438 13.625 0.424 1 95.88 76 SER A O 1
ATOM 611 N N . VAL A 1 77 ? -10.031 11.984 0.055 1 93.06 77 VAL A N 1
ATOM 612 C CA . VAL A 1 77 ? -10.828 11.031 0.82 1 93.06 77 VAL A CA 1
ATOM 613 C C . VAL A 1 77 ? -10.164 10.773 2.174 1 93.06 77 VAL A C 1
ATOM 615 O O . VAL A 1 77 ? -8.984 10.422 2.238 1 93.06 77 VAL A O 1
ATOM 618 N N . LEU A 1 78 ? -10.945 10.984 3.254 1 84.69 78 LEU A N 1
ATOM 619 C CA . LEU A 1 78 ? -10.453 10.727 4.602 1 84.69 78 LEU A CA 1
ATOM 620 C C . LEU A 1 78 ? -11.289 9.656 5.293 1 84.69 78 LEU A C 1
ATOM 622 O O . LEU A 1 78 ? -12.508 9.594 5.098 1 84.69 78 LEU A O 1
ATOM 626 N N . HIS A 1 79 ? -10.594 8.555 5.688 1 68.25 79 HIS A N 1
ATOM 627 C CA . HIS A 1 79 ? -11.328 7.551 6.445 1 68.25 79 HIS A CA 1
ATOM 628 C C . HIS A 1 79 ? -12.055 8.18 7.633 1 68.25 79 HIS A C 1
ATOM 630 O O . HIS A 1 79 ? -11.484 9.008 8.344 1 68.25 79 HIS A O 1
ATOM 636 N N . LYS A 1 80 ? -13.43 8.219 7.426 1 57.03 80 LYS A N 1
ATOM 637 C CA . LYS A 1 80 ? -14.305 8.734 8.477 1 57.03 80 LYS A CA 1
ATOM 638 C C . LYS A 1 80 ? -14.031 8.047 9.812 1 57.03 80 LYS A C 1
ATOM 640 O O . LYS A 1 80 ? -13.883 6.824 9.859 1 57.03 80 LYS A O 1
ATOM 645 N N . LEU A 1 81 ? -13.438 8.695 10.703 1 49.56 81 LEU A N 1
ATOM 646 C CA . LEU A 1 81 ? -13.547 8.25 12.086 1 49.56 81 LEU A CA 1
ATOM 647 C C . LEU A 1 81 ? -14.984 7.84 12.406 1 49.56 81 LEU A C 1
ATOM 649 O O . LEU A 1 81 ? -15.906 8.648 12.281 1 49.56 81 LEU A O 1
ATOM 653 N N . ILE A 1 82 ? -15.383 6.766 11.945 1 43.34 82 ILE A N 1
ATOM 654 C CA . ILE A 1 82 ? -16.672 6.438 12.539 1 43.34 82 ILE A CA 1
ATOM 655 C C . ILE A 1 82 ? -16.656 6.773 14.031 1 43.34 82 ILE A C 1
ATOM 657 O O . ILE A 1 82 ? -15.945 6.141 14.805 1 43.34 82 ILE A O 1
ATOM 661 N N . THR A 1 83 ? -16.297 7.902 14.406 1 38.91 83 THR A N 1
ATOM 662 C CA . THR A 1 83 ? -16.609 8.242 15.789 1 38.91 83 THR A CA 1
ATOM 663 C C . THR A 1 83 ? -18.062 7.879 16.109 1 38.91 83 THR A C 1
ATOM 665 O O . THR A 1 83 ? -18.984 8.383 15.461 1 38.91 83 THR A O 1
ATOM 668 N N . CYS A 1 84 ? -18.344 6.656 16.391 1 38.38 84 CYS A N 1
ATOM 669 C CA . CYS A 1 84 ? -19.562 6.406 17.125 1 38.38 84 CYS A CA 1
ATOM 670 C C . CYS A 1 84 ? -19.766 7.445 18.234 1 38.38 84 CYS A C 1
ATOM 672 O O . CYS A 1 84 ? -19.016 7.465 19.219 1 38.38 84 CYS A O 1
ATOM 674 N N . MET A 1 85 ? -19.922 8.633 18 1 35 85 MET A N 1
ATOM 675 C CA . MET A 1 85 ? -20.609 9.406 19.031 1 35 85 MET A CA 1
ATOM 676 C C . MET A 1 85 ? -21.781 8.617 19.609 1 35 85 MET A C 1
ATOM 678 O O . MET A 1 85 ? -22.734 8.297 18.875 1 35 85 MET A O 1
ATOM 682 N N . ASN A 1 86 ? -21.484 7.668 20.531 1 34.53 86 ASN A N 1
ATOM 683 C CA . ASN A 1 86 ? -22.516 7.238 21.469 1 34.53 86 ASN A CA 1
ATOM 684 C C . ASN A 1 86 ? -23.516 8.359 21.75 1 34.53 86 ASN A C 1
ATOM 686 O O . ASN A 1 86 ? -23.141 9.453 22.172 1 34.53 86 ASN A O 1
ATOM 690 N N . GLN A 1 87 ? -24.453 8.469 20.953 1 33.41 87 GLN A N 1
ATOM 691 C CA . GLN A 1 87 ? -25.641 9.227 21.328 1 33.41 87 GLN A CA 1
ATOM 692 C C . GLN A 1 87 ? -26.047 8.938 22.781 1 33.41 87 GLN A C 1
ATOM 694 O O . GLN A 1 87 ? -26.594 7.875 23.078 1 33.41 87 GLN A O 1
ATOM 699 N N . TRP A 1 88 ? -25.109 8.914 23.781 1 33.41 88 TRP A N 1
ATOM 700 C CA . TRP A 1 88 ? -25.703 8.984 25.109 1 33.41 88 TRP A CA 1
ATOM 701 C C . TRP A 1 88 ? -26.812 10.031 25.156 1 33.41 88 TRP A C 1
ATOM 703 O O . TRP A 1 88 ? -26.578 11.195 24.828 1 33.41 88 TRP A O 1
ATOM 713 N N . GLY A 1 89 ? -28.016 9.609 24.797 1 36.06 89 GLY A N 1
ATOM 714 C CA . GLY A 1 89 ? -29.266 10.219 25.203 1 36.06 89 GLY A CA 1
ATOM 715 C C . GLY A 1 89 ? -29.219 10.836 26.578 1 36.06 89 GLY A C 1
ATOM 716 O O . GLY A 1 89 ? -28.797 10.18 27.547 1 36.06 89 GLY A O 1
ATOM 717 N N . LYS A 1 90 ? -28.891 12.07 26.781 1 36.16 90 LYS A N 1
ATOM 718 C CA . LYS A 1 90 ? -29.156 12.945 27.906 1 36.16 90 LYS A CA 1
ATOM 719 C C . LYS A 1 90 ? -30.578 12.773 28.422 1 36.16 90 LYS A C 1
ATOM 721 O O . LYS A 1 90 ? -31.531 13.312 27.828 1 36.16 90 LYS A O 1
ATOM 726 N N . SER A 1 91 ? -31.031 11.469 28.625 1 34 91 SER A N 1
ATOM 727 C CA . SER A 1 91 ? -32.219 11.5 29.469 1 34 91 SER A CA 1
ATOM 728 C C . SER A 1 91 ? -31.969 12.266 30.766 1 34 91 SER A C 1
ATOM 730 O O . SER A 1 91 ? -31.219 11.812 31.625 1 34 91 SER A O 1
ATOM 732 N N . ILE A 1 92 ? -31.672 13.57 30.656 1 34.66 92 ILE A N 1
ATOM 733 C CA . ILE A 1 92 ? -31.891 14.469 31.781 1 34.66 92 ILE A CA 1
ATOM 734 C C . ILE A 1 92 ? -33.281 14.25 32.375 1 34.66 92 ILE A C 1
ATOM 736 O O . ILE A 1 92 ? -34.281 14.609 31.75 1 34.66 92 ILE A O 1
ATOM 740 N N . GLY A 1 93 ? -33.625 12.938 32.688 1 33.5 93 GLY A N 1
ATOM 741 C CA . GLY A 1 93 ? -34.781 12.836 33.531 1 33.5 93 GLY A CA 1
ATOM 742 C C . GLY A 1 93 ? -34.75 13.805 34.719 1 33.5 93 GLY A C 1
ATOM 743 O O . GLY A 1 93 ? -33.75 13.898 35.406 1 33.5 93 GLY A O 1
ATOM 744 N N . PHE A 1 94 ? -35.469 14.953 34.531 1 34.38 94 PHE A N 1
ATOM 745 C CA . PHE A 1 94 ? -36 15.875 35.531 1 34.38 94 PHE A CA 1
ATOM 746 C C . PHE A 1 94 ? -36.625 15.117 36.688 1 34.38 94 PHE A C 1
ATOM 748 O O . PHE A 1 94 ? -37.625 14.414 36.531 1 34.38 94 PHE A O 1
ATOM 755 N N . PHE A 1 95 ? -35.844 14.25 37.344 1 28.86 95 PHE A N 1
ATOM 756 C CA . PHE A 1 95 ? -36.438 13.789 38.594 1 28.86 95 PHE A CA 1
ATOM 757 C C . PHE A 1 95 ? -36.844 14.969 39.469 1 28.86 95 PHE A C 1
ATOM 759 O O . PHE A 1 95 ? -36 15.703 39.969 1 28.86 95 PHE A O 1
ATOM 766 N N . PHE A 1 96 ? -37.906 15.758 38.875 1 24.72 96 PHE A N 1
ATOM 767 C CA . PHE A 1 96 ? -38.812 16.219 39.906 1 24.72 96 PHE A CA 1
ATOM 768 C C . PHE A 1 96 ? -39.625 15.062 40.469 1 24.72 96 PHE A C 1
ATOM 770 O O . PHE A 1 96 ? -39.938 14.102 39.781 1 24.72 96 PHE A O 1
ATOM 777 N N . MET B 1 1 ? 12.086 2.602 4.508 1 73.12 1 MET B N 1
ATOM 778 C CA . MET B 1 1 ? 10.859 3.076 3.859 1 73.12 1 MET B CA 1
ATOM 779 C C . MET B 1 1 ? 9.633 2.703 4.68 1 73.12 1 MET B C 1
ATOM 781 O O . MET B 1 1 ? 9.5 1.561 5.121 1 73.12 1 MET B O 1
ATOM 785 N N . PRO B 1 2 ? 8.773 3.717 4.922 1 82.12 2 PRO B N 1
ATOM 786 C CA . PRO B 1 2 ? 7.609 3.369 5.734 1 82.12 2 PRO B CA 1
ATOM 787 C C . PRO B 1 2 ? 6.766 2.262 5.113 1 82.12 2 PRO B C 1
ATOM 789 O O . PRO B 1 2 ? 6.621 2.205 3.889 1 82.12 2 PRO B O 1
ATOM 792 N N . VAL B 1 3 ? 6.195 1.373 5.941 1 87.06 3 VAL B N 1
ATOM 793 C CA . VAL B 1 3 ? 5.461 0.214 5.445 1 87.06 3 VAL B CA 1
ATOM 794 C C . VAL B 1 3 ? 3.961 0.477 5.539 1 87.06 3 VAL B C 1
ATOM 796 O O . VAL B 1 3 ? 3.15 -0.358 5.129 1 87.06 3 VAL B O 1
ATOM 799 N N . HIS B 1 4 ? 3.617 1.633 6.117 1 92.31 4 HIS B N 1
ATOM 800 C CA . HIS B 1 4 ? 2.195 1.932 6.25 1 92.31 4 HIS B CA 1
ATOM 801 C C . HIS B 1 4 ? 1.846 3.252 5.57 1 92.31 4 HIS B C 1
ATOM 803 O O . HIS B 1 4 ? 2.711 4.113 5.395 1 92.31 4 HIS B O 1
ATOM 809 N N . CYS B 1 5 ? 0.639 3.471 5.215 1 92.75 5 CYS B N 1
ATOM 810 C CA . CYS B 1 5 ? 0.109 4.68 4.59 1 92.75 5 CYS B CA 1
ATOM 811 C C . CYS B 1 5 ? 0.27 5.883 5.512 1 92.75 5 CYS B C 1
ATOM 813 O O . CYS B 1 5 ? 0.082 5.773 6.723 1 92.75 5 CYS B O 1
ATOM 815 N N . ALA B 1 6 ? 0.467 7.012 4.922 1 91.31 6 ALA B N 1
ATOM 816 C CA . ALA B 1 6 ? 0.685 8.227 5.703 1 91.31 6 ALA B CA 1
ATOM 817 C C . ALA B 1 6 ? -0.638 8.922 6.02 1 91.31 6 ALA B C 1
ATOM 819 O O . ALA B 1 6 ? -0.674 9.875 6.793 1 91.31 6 ALA B O 1
ATOM 820 N N . GLY B 1 7 ? -1.663 8.5 5.441 1 90.44 7 GLY B N 1
ATOM 821 C CA . GLY B 1 7 ? -2.947 9.117 5.734 1 90.44 7 GLY B CA 1
ATOM 822 C C . GLY B 1 7 ? -3.334 9.023 7.199 1 90.44 7 GLY B C 1
ATOM 823 O O . GLY B 1 7 ? -3.055 8.023 7.859 1 90.44 7 GLY B O 1
ATOM 824 N N . PHE B 1 8 ? -4.078 10.062 7.605 1 88.06 8 PHE B N 1
ATOM 825 C CA . PHE B 1 8 ? -4.5 10.094 9 1 88.06 8 PHE B CA 1
ATOM 826 C C . PHE B 1 8 ? -5.379 8.891 9.328 1 88.06 8 PHE B C 1
ATO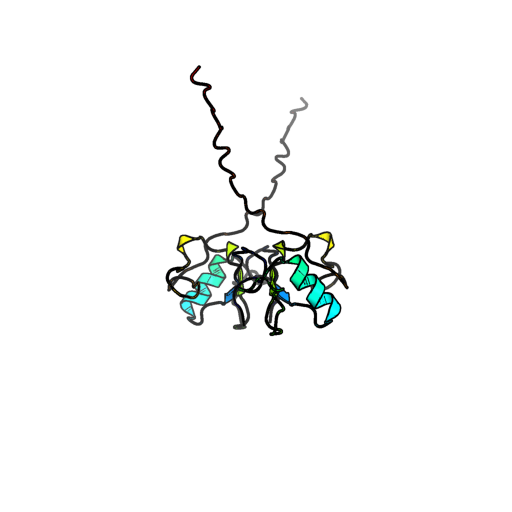M 828 O O . PHE B 1 8 ? -6.352 8.617 8.617 1 88.06 8 PHE B O 1
ATOM 835 N N . ASN B 1 9 ? -4.953 8.086 10.359 1 87 9 ASN B N 1
ATOM 836 C CA . ASN B 1 9 ? -5.676 6.945 10.914 1 87 9 ASN B CA 1
ATOM 837 C C . ASN B 1 9 ? -5.914 5.867 9.867 1 87 9 ASN B C 1
ATOM 839 O O . ASN B 1 9 ? -6.848 5.07 9.992 1 87 9 ASN B O 1
ATOM 843 N N . CYS B 1 10 ? -5.191 5.902 8.812 1 90.5 10 CYS B N 1
ATOM 844 C CA . CYS B 1 10 ? -5.289 4.852 7.805 1 90.5 10 CYS B CA 1
ATOM 845 C C . CYS B 1 10 ? -4.445 3.643 8.195 1 90.5 10 CYS B C 1
ATOM 847 O O . CYS B 1 10 ? -3.283 3.789 8.578 1 90.5 10 CYS B O 1
ATOM 849 N N . GLN B 1 11 ? -4.934 2.436 8.094 1 89.12 11 GLN B N 1
ATOM 850 C CA . GLN B 1 11 ? -4.27 1.229 8.578 1 89.12 11 GLN B CA 1
ATOM 851 C C . GLN B 1 11 ? -3.713 0.405 7.422 1 89.12 11 GLN B C 1
ATOM 853 O O . GLN B 1 11 ? -3.229 -0.71 7.625 1 89.12 11 GLN B O 1
ATOM 858 N N . ASN B 1 12 ? -3.848 0.999 6.207 1 93.06 12 ASN B N 1
ATOM 859 C CA . ASN B 1 12 ? -3.291 0.275 5.066 1 93.06 12 ASN B CA 1
ATOM 860 C C . ASN B 1 12 ? -1.772 0.166 5.16 1 93.06 12 ASN B C 1
ATOM 862 O O . ASN B 1 12 ? -1.098 1.129 5.527 1 93.06 12 ASN B O 1
ATOM 866 N N . ARG B 1 13 ? -1.291 -1.016 4.906 1 95.06 13 ARG B N 1
ATOM 867 C CA . ARG B 1 13 ? 0.139 -1.299 4.977 1 95.06 13 ARG B CA 1
ATOM 868 C C . ARG B 1 13 ? 0.573 -2.203 3.826 1 95.06 13 ARG B C 1
ATOM 870 O O . ARG B 1 13 ? -0.237 -2.955 3.281 1 95.06 13 ARG B O 1
ATOM 877 N N . ARG B 1 14 ? 1.783 -2.057 3.439 1 93.94 14 ARG B N 1
ATOM 878 C CA . ARG B 1 14 ? 2.396 -2.943 2.457 1 93.94 14 ARG B CA 1
ATOM 879 C C . ARG B 1 14 ? 3.162 -4.074 3.141 1 93.94 14 ARG B C 1
ATOM 881 O O . ARG B 1 14 ? 3.9 -3.838 4.098 1 93.94 14 ARG B O 1
ATOM 888 N N . ASN B 1 15 ? 2.908 -5.211 2.693 1 94.38 15 ASN B N 1
ATOM 889 C CA . ASN B 1 15 ? 3.607 -6.387 3.197 1 94.38 15 ASN B CA 1
ATOM 890 C C . ASN B 1 15 ? 4.434 -7.059 2.105 1 94.38 15 ASN B C 1
ATOM 892 O O . ASN B 1 15 ? 3.879 -7.605 1.149 1 94.38 15 ASN B O 1
ATOM 896 N N . GLU B 1 16 ? 5.676 -7.043 2.342 1 92.38 16 GLU B N 1
ATOM 897 C CA . GLU B 1 16 ? 6.566 -7.664 1.366 1 92.38 16 GLU B CA 1
ATOM 898 C C . GLU B 1 16 ? 6.465 -9.188 1.419 1 92.38 16 GLU B C 1
ATOM 900 O O . GLU B 1 16 ? 6.18 -9.758 2.473 1 92.38 16 GLU B O 1
ATOM 905 N N . PHE B 1 17 ? 6.766 -9.773 0.268 1 92.56 17 PHE B N 1
ATOM 906 C CA . PHE B 1 17 ? 6.781 -11.234 0.252 1 92.56 17 PHE B CA 1
ATOM 907 C C . PHE B 1 17 ? 7.906 -11.773 1.128 1 92.56 17 PHE B C 1
ATOM 909 O O . PHE B 1 17 ? 8.984 -11.18 1.192 1 92.56 17 PHE B O 1
ATOM 916 N N . PRO B 1 18 ? 7.594 -12.93 1.734 1 91.81 18 PRO B N 1
ATOM 917 C CA . PRO B 1 18 ? 8.609 -13.484 2.629 1 91.81 18 PRO B CA 1
ATOM 918 C C . PRO B 1 18 ? 9.867 -13.93 1.887 1 91.81 18 PRO B C 1
ATOM 920 O O . PRO B 1 18 ? 9.797 -14.297 0.709 1 91.81 18 PRO B O 1
ATOM 923 N N . MET B 1 19 ? 10.984 -13.945 2.596 1 90.19 19 MET B N 1
ATOM 924 C CA . MET B 1 19 ? 12.25 -14.406 2.025 1 90.19 19 MET B CA 1
ATOM 925 C C . MET B 1 19 ? 12.305 -15.93 1.982 1 90.19 19 MET B C 1
ATOM 927 O O . MET B 1 19 ? 12.977 -16.516 1.127 1 90.19 19 MET B O 1
ATOM 931 N N . ASP B 1 20 ? 11.57 -16.516 2.895 1 91.62 20 ASP B N 1
ATOM 932 C CA . ASP B 1 20 ? 11.484 -17.969 2.93 1 91.62 20 ASP B CA 1
ATOM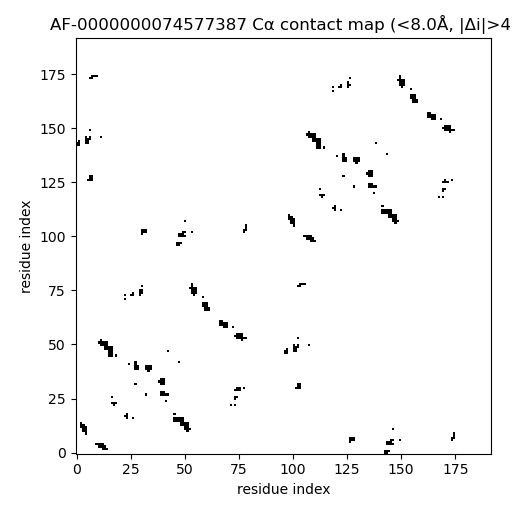 933 C C . ASP B 1 20 ? 10.789 -18.5 1.681 1 91.62 20 ASP B C 1
ATOM 935 O O . ASP B 1 20 ? 9.625 -18.188 1.427 1 91.62 20 ASP B O 1
ATOM 939 N N . SER B 1 21 ? 11.531 -19.344 0.976 1 89.38 21 SER B N 1
ATOM 940 C CA . SER B 1 21 ? 11.055 -19.812 -0.322 1 89.38 21 SER B CA 1
ATOM 941 C C . SER B 1 21 ? 9.75 -20.594 -0.183 1 89.38 21 SER B C 1
ATOM 943 O O . SER B 1 21 ? 8.859 -20.484 -1.027 1 89.38 21 SER B O 1
ATOM 945 N N . ASP B 1 22 ? 9.711 -21.391 0.838 1 92.94 22 ASP B N 1
ATOM 946 C CA . ASP B 1 22 ? 8.5 -22.188 1.033 1 92.94 22 ASP B CA 1
ATOM 947 C C . ASP B 1 22 ? 7.301 -21.281 1.337 1 92.94 22 ASP B C 1
ATOM 949 O O . ASP B 1 22 ? 6.219 -21.469 0.774 1 92.94 22 ASP B O 1
ATOM 953 N N . LEU B 1 23 ? 7.516 -20.406 2.193 1 94.12 23 LEU B N 1
ATOM 954 C CA . LEU B 1 23 ? 6.441 -19.484 2.549 1 94.12 23 LEU B CA 1
ATOM 955 C C . LEU B 1 23 ? 6.062 -18.609 1.358 1 94.12 23 LEU B C 1
ATOM 957 O O . LEU B 1 23 ? 4.883 -18.312 1.153 1 94.12 23 LEU B O 1
ATOM 961 N N . ARG B 1 24 ? 7.02 -18.203 0.649 1 92.25 24 ARG B N 1
ATOM 962 C CA . ARG B 1 24 ? 6.785 -17.391 -0.549 1 92.25 24 ARG B CA 1
ATOM 963 C C . ARG B 1 24 ? 5.895 -18.141 -1.537 1 92.25 24 ARG B C 1
ATOM 965 O O . ARG B 1 24 ? 4.992 -17.547 -2.137 1 92.25 24 ARG B O 1
ATOM 972 N N . LYS B 1 25 ? 6.148 -19.359 -1.718 1 90.81 25 LYS B N 1
ATOM 973 C CA . LYS B 1 25 ? 5.32 -20.172 -2.598 1 90.81 25 LYS B CA 1
ATOM 974 C C . LYS B 1 25 ? 3.885 -20.266 -2.086 1 90.81 25 LYS B C 1
ATOM 976 O O . LYS B 1 25 ? 2.938 -20.203 -2.873 1 90.81 25 LYS B O 1
ATOM 981 N N . LYS B 1 26 ? 3.768 -20.391 -0.824 1 93.62 26 LYS B N 1
ATOM 982 C CA . LYS B 1 26 ? 2.432 -20.422 -0.235 1 93.62 26 LYS B CA 1
ATOM 983 C C . LYS B 1 26 ? 1.69 -19.109 -0.474 1 93.62 26 LYS B C 1
ATOM 985 O O . LYS B 1 26 ? 0.484 -19.109 -0.726 1 93.62 26 LYS B O 1
ATOM 990 N N . TRP B 1 27 ? 2.416 -17.984 -0.393 1 94.38 27 TRP B N 1
ATOM 991 C CA . TRP B 1 27 ? 1.817 -16.688 -0.706 1 94.38 27 TRP B CA 1
ATOM 992 C C . TRP B 1 27 ? 1.352 -16.641 -2.156 1 94.38 27 TRP B C 1
ATOM 994 O O . TRP B 1 27 ? 0.244 -16.188 -2.445 1 94.38 27 TRP B O 1
ATOM 1004 N N . ALA B 1 28 ? 2.178 -17.109 -3.01 1 90.31 28 ALA B N 1
ATOM 1005 C CA . ALA B 1 28 ? 1.862 -17.094 -4.438 1 90.31 28 ALA B CA 1
ATOM 1006 C C . ALA B 1 28 ? 0.595 -17.891 -4.727 1 90.31 28 ALA B C 1
ATOM 1008 O O . ALA B 1 28 ? -0.256 -17.453 -5.504 1 90.31 28 ALA B O 1
ATOM 1009 N N . LEU B 1 29 ? 0.462 -18.953 -4.066 1 90.56 29 LEU B N 1
ATOM 1010 C CA . LEU B 1 29 ? -0.713 -19.797 -4.234 1 90.56 29 LEU B CA 1
ATOM 1011 C C . LEU B 1 29 ? -1.956 -19.125 -3.66 1 90.56 29 LEU B C 1
ATOM 1013 O O . LEU B 1 29 ? -3.037 -19.203 -4.246 1 90.56 29 LEU B O 1
ATOM 1017 N N . ALA B 1 30 ? -1.697 -18.5 -2.604 1 91.81 30 ALA B N 1
ATOM 1018 C CA . ALA B 1 30 ? -2.818 -17.922 -1.868 1 91.81 30 ALA B CA 1
ATOM 1019 C C . ALA B 1 30 ? -3.412 -16.734 -2.621 1 91.81 30 ALA B C 1
ATOM 1021 O O . ALA B 1 30 ? -4.613 -16.469 -2.521 1 91.81 30 ALA B O 1
ATOM 1022 N N . VAL B 1 31 ? -2.582 -15.969 -3.402 1 87.31 31 VAL B N 1
ATOM 1023 C CA . VAL B 1 31 ? -3.094 -14.742 -3.994 1 87.31 31 VAL B CA 1
ATOM 1024 C C . VAL B 1 31 ? -3.68 -15.031 -5.371 1 87.31 31 VAL B C 1
ATOM 1026 O O . VAL B 1 31 ? -4.121 -14.117 -6.074 1 87.31 31 VAL B O 1
ATOM 1029 N N . LYS B 1 32 ? -3.658 -16.25 -5.793 1 83.06 32 LYS B N 1
ATOM 1030 C CA . LYS B 1 32 ? -4.383 -16.812 -6.93 1 83.06 32 LYS B CA 1
ATOM 1031 C C . LYS B 1 32 ? -3.994 -16.109 -8.227 1 83.06 32 LYS B C 1
ATOM 1033 O O . LYS B 1 32 ? -4.84 -15.891 -9.102 1 83.06 32 LYS B O 1
ATOM 1038 N N . ARG B 1 33 ? -2.828 -15.695 -8.258 1 81.38 33 ARG B N 1
ATOM 1039 C CA . ARG B 1 33 ? -2.316 -15.164 -9.523 1 81.38 33 ARG B CA 1
ATOM 1040 C C . ARG B 1 33 ? -1.68 -16.266 -10.359 1 81.38 33 ARG B C 1
ATOM 1042 O O . ARG B 1 33 ? -1.107 -17.219 -9.812 1 81.38 33 ARG B O 1
ATOM 1049 N N . ALA B 1 34 ? -1.919 -16.172 -11.602 1 81.25 34 ALA B N 1
ATOM 1050 C CA . ALA B 1 34 ? -1.344 -17.141 -12.539 1 81.25 34 ALA B CA 1
ATOM 1051 C C . ALA B 1 34 ? -0.64 -16.438 -13.695 1 81.25 34 ALA B C 1
ATOM 1053 O O . ALA B 1 34 ? -0.982 -15.305 -14.039 1 81.25 34 ALA B O 1
ATOM 1054 N N . ASN B 1 35 ? 0.333 -17.141 -14.219 1 85.44 35 ASN B N 1
ATOM 1055 C CA . ASN B 1 35 ? 0.947 -16.703 -15.469 1 85.44 35 ASN B CA 1
ATOM 1056 C C . ASN B 1 35 ? -0.005 -16.844 -16.641 1 85.44 35 ASN B C 1
ATOM 1058 O O . ASN B 1 35 ? -1.024 -17.531 -16.547 1 85.44 35 ASN B O 1
ATOM 1062 N N . PRO B 1 36 ? 0.362 -16.172 -17.781 1 86.5 36 PRO B N 1
ATOM 1063 C CA . PRO B 1 36 ? -0.509 -16.266 -18.953 1 86.5 36 PRO B CA 1
ATOM 1064 C C . PRO B 1 36 ? -0.724 -17.703 -19.406 1 86.5 36 PRO B C 1
ATOM 1066 O O . PRO B 1 36 ? -1.785 -18.047 -19.938 1 86.5 36 PRO B O 1
ATOM 1069 N N . ASP B 1 37 ? 0.187 -18.578 -19.203 1 89.56 37 ASP B N 1
ATOM 1070 C CA . ASP B 1 37 ? 0.078 -19.969 -19.625 1 89.56 37 ASP B CA 1
ATOM 1071 C C . ASP B 1 37 ? -0.646 -20.797 -18.562 1 89.56 37 ASP B C 1
ATOM 1073 O O . ASP B 1 37 ? -0.766 -22.016 -18.719 1 89.56 37 ASP B O 1
ATOM 1077 N N . GLY B 1 38 ? -1.034 -20.156 -17.516 1 86.75 38 GLY B N 1
ATOM 1078 C CA . GLY B 1 38 ? -1.788 -20.859 -16.484 1 86.75 38 GLY B CA 1
ATOM 1079 C C . GLY B 1 38 ? -0.923 -21.344 -15.336 1 86.75 38 GLY B C 1
ATOM 1080 O O . GLY B 1 38 ? -1.438 -21.781 -14.312 1 86.75 38 GLY B O 1
ATOM 1081 N N . SER B 1 39 ? 0.323 -21.25 -15.477 1 88 39 SER B N 1
ATOM 1082 C CA . SER B 1 39 ? 1.209 -21.719 -14.414 1 88 39 SER B CA 1
ATOM 1083 C C . SER B 1 39 ? 1.205 -20.75 -13.234 1 88 39 SER B C 1
ATOM 1085 O O . SER B 1 39 ? 0.729 -19.625 -13.344 1 88 39 SER B O 1
ATOM 1087 N N . LEU B 1 40 ? 1.68 -21.266 -12.125 1 85.25 40 LEU B N 1
ATOM 1088 C CA . LEU B 1 40 ? 1.738 -20.469 -10.898 1 85.25 40 LEU B CA 1
ATOM 1089 C C . LEU B 1 40 ? 2.586 -19.219 -11.102 1 85.25 40 LEU B C 1
ATOM 1091 O O . LEU B 1 40 ? 3.672 -19.281 -11.68 1 85.25 40 LEU B O 1
ATOM 1095 N N . TRP B 1 41 ? 2.008 -18.094 -10.68 1 85.38 41 TRP B N 1
ATOM 1096 C CA . TRP B 1 41 ? 2.771 -16.844 -10.664 1 85.38 41 TRP B CA 1
ATOM 1097 C C . TRP B 1 41 ? 3.715 -16.797 -9.469 1 85.38 41 TRP B C 1
ATOM 1099 O O . TRP B 1 41 ? 3.27 -16.812 -8.312 1 85.38 41 TRP B O 1
ATOM 1109 N N . LEU B 1 42 ? 4.996 -16.953 -9.75 1 78.62 42 LEU B N 1
ATOM 1110 C CA . LEU B 1 42 ? 6 -16.828 -8.703 1 78.62 42 LEU B CA 1
ATOM 1111 C C . LEU B 1 42 ? 6.785 -15.531 -8.844 1 78.62 42 LEU B C 1
ATOM 1113 O O . LEU B 1 42 ? 7.367 -15.266 -9.898 1 78.62 42 LEU B O 1
ATOM 1117 N N . GLN B 1 43 ? 6.727 -14.789 -7.793 1 75.06 43 GLN B N 1
ATOM 1118 C CA . GLN B 1 43 ? 7.391 -13.484 -7.801 1 75.06 43 GLN B CA 1
ATOM 1119 C C . GLN B 1 43 ? 8.898 -13.633 -7.973 1 75.06 43 GLN B C 1
ATOM 1121 O O . GLN B 1 43 ? 9.516 -14.508 -7.355 1 75.06 43 GLN B O 1
ATOM 1126 N N . THR B 1 44 ? 9.414 -13 -8.984 1 70.56 44 THR B N 1
ATOM 1127 C CA . THR B 1 44 ? 10.844 -13.109 -9.25 1 70.56 44 THR B CA 1
ATOM 1128 C C . THR B 1 44 ? 11.617 -12.031 -8.484 1 70.56 44 THR B C 1
ATOM 1130 O O . THR B 1 44 ? 12.797 -12.203 -8.18 1 70.56 44 THR B O 1
ATOM 1133 N N . SER B 1 45 ? 10.852 -10.961 -8.195 1 72.31 45 SER B N 1
ATOM 1134 C CA . SER B 1 45 ? 11.555 -9.883 -7.516 1 72.31 45 SER B CA 1
ATOM 1135 C C . SER B 1 45 ? 11.078 -9.734 -6.074 1 72.31 45 SER B C 1
ATOM 1137 O O 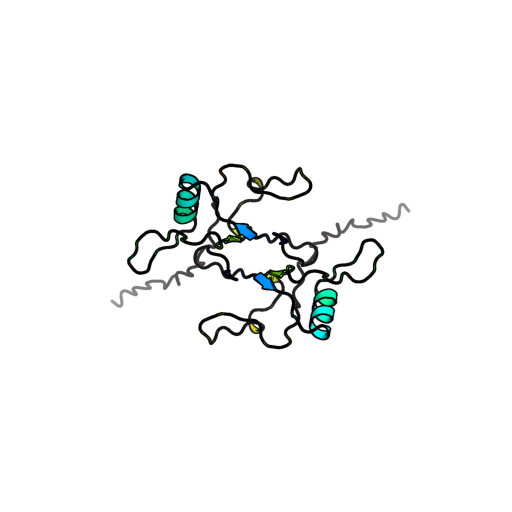. SER B 1 45 ? 9.938 -10.086 -5.754 1 72.31 45 SER B O 1
ATOM 1139 N N . ASN B 1 46 ? 12.047 -9.367 -5.273 1 74.44 46 ASN B N 1
ATOM 1140 C CA . ASN B 1 46 ? 11.742 -9.125 -3.865 1 74.44 46 ASN B CA 1
ATOM 1141 C C . ASN B 1 46 ? 10.992 -7.812 -3.67 1 74.44 46 ASN B C 1
ATOM 1143 O O . ASN B 1 46 ? 10.773 -7.375 -2.537 1 74.44 46 ASN B O 1
ATOM 1147 N N . THR B 1 47 ? 10.523 -7.348 -4.754 1 83.44 47 THR B N 1
ATOM 1148 C CA . THR B 1 47 ? 9.953 -6.012 -4.617 1 83.44 47 THR B CA 1
ATOM 1149 C C . THR B 1 47 ? 8.43 -6.074 -4.555 1 83.44 47 THR B C 1
ATOM 1151 O O . THR B 1 47 ? 7.777 -5.086 -4.227 1 83.44 47 THR B O 1
ATOM 1154 N N . PHE B 1 48 ? 7.91 -7.289 -4.785 1 89.19 48 PHE B N 1
ATOM 1155 C CA . PHE B 1 48 ? 6.457 -7.402 -4.773 1 89.19 48 PHE B CA 1
ATOM 1156 C C . PHE B 1 48 ? 5.922 -7.359 -3.348 1 89.19 48 PHE B C 1
ATOM 1158 O O . PHE B 1 48 ? 6.625 -7.727 -2.404 1 89.19 48 PHE B O 1
ATOM 1165 N N . TRP B 1 49 ? 4.707 -6.895 -3.234 1 92.56 49 TRP B N 1
ATOM 1166 C CA . TRP B 1 49 ? 4.098 -6.703 -1.921 1 92.56 49 TRP B CA 1
ATOM 1167 C C . TRP B 1 49 ? 2.588 -6.902 -1.988 1 92.56 49 TRP B C 1
ATOM 1169 O O . TRP B 1 49 ? 2.008 -6.93 -3.076 1 92.56 49 TRP B O 1
ATOM 1179 N N . LEU B 1 50 ? 2.014 -7.188 -0.837 1 94.19 50 LEU B N 1
ATOM 1180 C CA . LEU B 1 50 ? 0.569 -7.285 -0.654 1 94.19 50 LEU B CA 1
ATOM 1181 C C . LEU B 1 50 ? 0.073 -6.215 0.315 1 94.19 50 LEU B C 1
ATOM 1183 O O . LEU B 1 50 ? 0.726 -5.934 1.323 1 94.19 50 LEU B O 1
ATOM 1187 N N . CYS B 1 51 ? -1.061 -5.699 -0.034 1 95 51 CYS B N 1
ATOM 1188 C CA . CYS B 1 51 ? -1.644 -4.766 0.922 1 95 51 CYS B CA 1
ATOM 1189 C C . CYS B 1 51 ? -2.266 -5.508 2.1 1 95 51 CYS B C 1
ATOM 1191 O O . CYS B 1 51 ? -2.473 -6.719 2.035 1 95 51 CYS B O 1
ATOM 1193 N N . SER B 1 52 ? -2.561 -4.812 3.115 1 95.81 52 SER B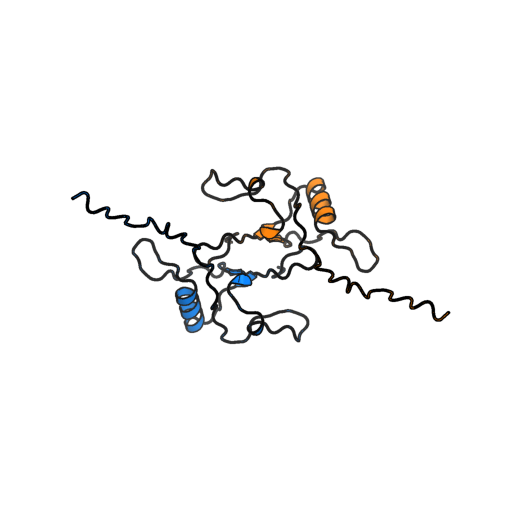 N 1
ATOM 1194 C CA . SER B 1 52 ? -3.031 -5.375 4.375 1 95.81 52 SER B CA 1
ATOM 1195 C C . SER B 1 52 ? -4.418 -5.992 4.223 1 95.81 52 SER B C 1
ATOM 1197 O O . SER B 1 52 ? -4.836 -6.809 5.047 1 95.81 52 SER B O 1
ATOM 1199 N N . LYS B 1 53 ? -5.141 -5.648 3.186 1 93.5 53 LYS B N 1
ATOM 1200 C CA . LYS B 1 53 ? -6.496 -6.152 3 1 93.5 53 LYS B CA 1
ATOM 1201 C C . LYS B 1 53 ? -6.492 -7.652 2.713 1 93.5 53 LYS B C 1
ATOM 1203 O O . LYS B 1 53 ? -7.531 -8.312 2.793 1 93.5 53 LYS B O 1
ATOM 1208 N N . HIS B 1 54 ? -5.414 -8.172 2.395 1 95.56 54 HIS B N 1
ATOM 1209 C CA . HIS B 1 54 ? -5.344 -9.586 2.053 1 95.56 54 HIS B CA 1
ATOM 1210 C C . HIS B 1 54 ? -5.105 -10.445 3.291 1 95.56 54 HIS B C 1
ATOM 1212 O O . HIS B 1 54 ? -4.98 -11.672 3.191 1 95.56 54 HIS B O 1
ATOM 1218 N N . PHE B 1 55 ? -5.07 -9.805 4.438 1 96.38 55 PHE B N 1
ATOM 1219 C CA . PHE B 1 55 ? -4.863 -10.453 5.727 1 96.38 55 PHE B CA 1
ATOM 1220 C C . PHE B 1 55 ? -5.984 -10.102 6.695 1 96.38 55 PHE B C 1
ATOM 1222 O O . PHE B 1 55 ? -6.652 -9.078 6.535 1 96.38 55 PHE B O 1
ATOM 1229 N N . VAL B 1 56 ? -6.168 -10.945 7.66 1 96.19 56 VAL B N 1
ATOM 1230 C CA . VAL B 1 56 ? -7.125 -10.625 8.719 1 96.19 56 VAL B CA 1
ATOM 1231 C C . VAL B 1 56 ? -6.402 -9.93 9.875 1 96.19 56 VAL B C 1
ATOM 1233 O O . VAL B 1 56 ? -5.18 -10.039 10 1 96.19 56 VAL B O 1
ATOM 1236 N N . GLU B 1 57 ? -7.129 -9.242 10.664 1 95.25 57 GLU B N 1
ATOM 1237 C CA . GLU B 1 57 ? -6.562 -8.414 11.727 1 95.25 57 GLU B CA 1
ATOM 1238 C C . GLU B 1 57 ? -5.676 -9.242 12.648 1 95.25 57 GLU B C 1
ATOM 1240 O O . GLU B 1 57 ? -4.641 -8.766 13.125 1 95.25 57 GLU B O 1
ATOM 1245 N N . THR B 1 58 ? -6.035 -10.547 12.945 1 96.94 58 THR B N 1
ATOM 1246 C CA . THR B 1 58 ? -5.312 -11.398 13.883 1 96.94 58 THR B CA 1
ATOM 1247 C C . THR B 1 58 ? -3.982 -11.852 13.289 1 96.94 58 THR B C 1
ATOM 1249 O O . THR B 1 58 ? -3.145 -12.422 13.984 1 96.94 58 THR B O 1
ATOM 1252 N N . ASP B 1 59 ? -3.787 -11.609 12.047 1 97.81 59 ASP B N 1
ATOM 1253 C CA . ASP B 1 59 ? -2.529 -11.961 11.398 1 97.81 59 ASP B CA 1
ATOM 1254 C C . ASP B 1 59 ? -1.416 -10.992 11.797 1 97.81 59 ASP B C 1
ATOM 1256 O O . ASP B 1 59 ? -0.235 -11.273 11.578 1 97.81 59 ASP B O 1
ATOM 1260 N N . PHE B 1 60 ? -1.788 -9.883 12.328 1 97.31 60 PHE B N 1
ATOM 1261 C CA . PHE B 1 60 ? -0.818 -8.828 12.609 1 97.31 60 PHE B CA 1
ATOM 1262 C C . PHE B 1 60 ? -0.482 -8.773 14.094 1 97.31 60 PHE B C 1
ATOM 1264 O O . PHE B 1 60 ? -1.363 -8.938 14.938 1 97.31 60 PHE B O 1
ATOM 1271 N N . ASP B 1 61 ? 0.773 -8.664 14.406 1 96.44 61 ASP B N 1
ATOM 1272 C CA . ASP B 1 61 ? 1.269 -8.367 15.75 1 96.44 61 ASP B CA 1
ATOM 1273 C C . ASP B 1 61 ? 1.385 -6.863 15.969 1 96.44 61 ASP B C 1
ATOM 1275 O O . ASP B 1 61 ? 2.26 -6.211 15.391 1 96.44 61 ASP B O 1
ATOM 1279 N N . LYS B 1 62 ? 0.519 -6.34 16.766 1 93.38 62 LYS B N 1
ATOM 1280 C CA . LYS B 1 62 ? 0.461 -4.898 17.016 1 93.38 62 LYS B CA 1
ATOM 1281 C C . LYS B 1 62 ? 0.988 -4.559 18.406 1 93.38 62 LYS B C 1
ATOM 1283 O O . LYS B 1 62 ? 0.709 -3.48 18.938 1 93.38 62 LYS B O 1
ATOM 1288 N N . SER B 1 63 ? 1.699 -5.512 19.031 1 93 63 SER B N 1
ATOM 1289 C CA . SER B 1 63 ? 2.133 -5.344 20.422 1 93 63 SER B CA 1
ATOM 1290 C C . SER B 1 63 ? 3.404 -4.508 20.5 1 93 63 SER B C 1
ATOM 1292 O O . SER B 1 63 ? 3.693 -3.912 21.547 1 93 63 SER B O 1
ATOM 1294 N N . GLY B 1 64 ? 4.188 -4.461 19.547 1 90.81 64 GLY B N 1
ATOM 1295 C CA . GLY B 1 64 ? 5.43 -3.705 19.531 1 90.81 64 GLY B CA 1
ATOM 1296 C C . GLY B 1 64 ? 5.266 -2.287 19.016 1 90.81 64 GLY B C 1
ATOM 1297 O O . GLY B 1 64 ? 4.152 -1.76 18.984 1 90.81 64 GLY B O 1
ATOM 1298 N N . GLN B 1 65 ? 6.418 -1.682 18.75 1 88.62 65 GLN B N 1
ATOM 1299 C CA . GLN B 1 65 ? 6.453 -0.317 18.234 1 88.62 65 GLN B CA 1
ATOM 1300 C C . GLN B 1 65 ? 5.973 -0.262 16.781 1 88.62 65 GLN B C 1
ATOM 1302 O O . GLN B 1 65 ? 5.391 0.735 16.359 1 88.62 65 GLN B O 1
ATOM 1307 N N . THR B 1 66 ? 6.188 -1.413 16.094 1 88.56 66 THR B N 1
ATOM 1308 C CA . THR B 1 66 ? 5.773 -1.502 14.703 1 88.56 66 THR B CA 1
ATOM 1309 C C . THR B 1 66 ? 4.832 -2.684 14.492 1 88.56 66 THR B C 1
ATOM 1311 O O . THR B 1 66 ? 4.91 -3.684 15.211 1 88.56 66 THR B O 1
ATOM 1314 N N . VAL B 1 67 ? 3.939 -2.455 13.656 1 93.62 67 VAL B N 1
ATOM 1315 C CA . VAL B 1 67 ? 3.039 -3.537 13.273 1 93.62 67 VAL B CA 1
ATOM 1316 C C . VAL B 1 67 ? 3.73 -4.453 12.266 1 93.62 67 VAL B C 1
ATOM 1318 O O . VAL B 1 67 ? 4.336 -3.982 11.297 1 93.62 67 VAL B O 1
ATOM 1321 N N . ARG B 1 68 ? 3.58 -5.785 12.578 1 93.75 68 ARG B N 1
ATOM 1322 C CA . ARG B 1 68 ? 4.176 -6.777 11.688 1 93.75 68 ARG B CA 1
ATOM 1323 C C . ARG B 1 68 ? 3.268 -7.992 11.531 1 93.75 68 ARG B C 1
ATOM 1325 O O . ARG B 1 68 ? 2.428 -8.258 12.391 1 93.75 68 ARG B O 1
ATOM 1332 N N . LEU B 1 69 ? 3.516 -8.742 10.445 1 96.44 69 LEU B N 1
ATOM 1333 C CA . LEU B 1 69 ? 2.822 -10.016 10.297 1 96.44 69 LEU B CA 1
ATOM 1334 C C . LEU B 1 69 ? 3.389 -11.062 11.25 1 96.44 69 LEU B C 1
ATOM 1336 O O . LEU B 1 69 ? 4.605 -11.141 11.438 1 96.44 69 LEU B O 1
ATOM 1340 N N . ASN B 1 70 ? 2.465 -11.883 11.82 1 97.12 70 ASN B N 1
ATOM 1341 C CA . ASN B 1 70 ? 2.92 -13.039 12.578 1 97.12 70 ASN B CA 1
ATOM 1342 C C . ASN B 1 70 ? 3.729 -14 11.711 1 97.12 70 ASN B C 1
ATOM 1344 O O . ASN B 1 70 ? 3.451 -14.148 10.523 1 97.12 70 ASN B O 1
ATOM 1348 N N . PRO B 1 71 ? 4.727 -14.711 12.375 1 95.69 71 PRO B N 1
ATOM 1349 C CA . PRO B 1 71 ? 5.527 -15.664 11.609 1 95.69 71 PRO B CA 1
ATOM 1350 C C . PRO B 1 71 ? 4.68 -16.75 10.945 1 95.69 71 PRO B C 1
ATOM 1352 O O . PRO B 1 71 ? 3.756 -17.281 11.562 1 95.69 71 PRO B O 1
ATOM 1355 N N . GLY B 1 72 ? 4.996 -16.891 9.641 1 96.69 72 GLY B N 1
ATOM 1356 C CA . GLY B 1 72 ? 4.352 -17.984 8.93 1 96.69 72 GLY B CA 1
ATOM 1357 C C . GLY B 1 72 ? 2.984 -17.609 8.383 1 96.69 72 GLY B C 1
ATOM 1358 O O . GLY B 1 72 ? 2.279 -18.469 7.836 1 96.69 72 GLY B O 1
ATOM 1359 N N . THR B 1 73 ? 2.629 -16.406 8.555 1 97.88 73 THR B N 1
ATOM 1360 C CA . THR B 1 73 ? 1.312 -15.969 8.102 1 97.88 73 THR B CA 1
ATOM 1361 C C . THR B 1 73 ? 1.18 -16.109 6.59 1 97.88 73 THR B C 1
ATOM 1363 O O . THR B 1 73 ? 2.119 -15.812 5.848 1 97.88 73 THR B O 1
ATOM 1366 N N . ILE B 1 74 ? -0.016 -16.609 6.164 1 97.19 74 ILE B N 1
ATOM 1367 C CA . ILE B 1 74 ? -0.378 -16.719 4.758 1 97.19 74 ILE B CA 1
ATOM 1368 C C . ILE B 1 74 ? -1.611 -15.875 4.473 1 97.19 74 ILE B C 1
ATOM 1370 O O . ILE B 1 74 ? -2.6 -15.938 5.207 1 97.19 74 ILE B O 1
ATOM 1374 N N . PRO B 1 75 ? -1.508 -15.008 3.455 1 96.56 75 PRO B N 1
ATOM 1375 C CA . PRO B 1 75 ? -2.719 -14.25 3.137 1 96.56 75 PRO B CA 1
ATOM 1376 C C . PRO B 1 75 ? -3.934 -15.141 2.91 1 96.56 75 PRO B C 1
ATOM 1378 O O . PRO B 1 75 ? -3.809 -16.219 2.33 1 96.56 75 PRO B O 1
ATOM 1381 N N . SER B 1 76 ? -5.125 -14.656 3.377 1 95.88 76 SER B N 1
ATOM 1382 C CA . SER B 1 76 ? -6.289 -15.531 3.309 1 95.88 76 SER B CA 1
ATOM 1383 C C . SER B 1 76 ? -7.516 -14.781 2.793 1 95.88 76 SER B C 1
ATOM 1385 O O . SER B 1 76 ? -8.586 -15.375 2.623 1 95.88 76 SER B O 1
ATOM 1387 N N . VAL B 1 77 ? -7.414 -13.523 2.58 1 93.06 77 VAL B N 1
ATOM 1388 C CA . VAL B 1 77 ? -8.562 -12.734 2.137 1 93.06 77 VAL B CA 1
ATOM 1389 C C . VAL B 1 77 ? -8.422 -12.414 0.65 1 93.06 77 VAL B C 1
ATOM 1391 O O . VAL B 1 77 ? -7.402 -11.875 0.216 1 93.06 77 VAL B O 1
ATOM 1394 N N . LEU B 1 78 ? -9.461 -12.789 -0.129 1 84.75 78 LEU B N 1
ATOM 1395 C CA . LEU B 1 78 ? -9.469 -12.492 -1.558 1 84.75 78 LEU B CA 1
ATOM 1396 C C . LEU B 1 78 ? -10.656 -11.602 -1.916 1 84.75 78 LEU B C 1
ATOM 1398 O O . LEU B 1 78 ? -11.734 -11.734 -1.337 1 84.75 78 LEU B O 1
ATOM 1402 N N . HIS B 1 79 ? -10.32 -10.422 -2.51 1 68.31 79 HIS B N 1
ATOM 1403 C CA . HIS B 1 79 ? -11.422 -9.578 -2.967 1 68.31 79 HIS B CA 1
ATOM 1404 C C . HIS B 1 79 ? -12.375 -10.359 -3.865 1 68.31 79 HIS B C 1
ATOM 1406 O O . HIS B 1 79 ? -11.938 -11.117 -4.73 1 68.31 79 HIS B O 1
ATOM 1412 N N . LYS B 1 80 ? -13.594 -10.609 -3.223 1 57 80 LYS B N 1
ATOM 1413 C CA . LYS B 1 80 ? -14.656 -11.312 -3.936 1 57 80 LYS B CA 1
ATOM 1414 C C . LYS B 1 80 ? -14.914 -10.68 -5.297 1 57 80 LYS B C 1
ATOM 1416 O O . LYS B 1 80 ? -14.992 -9.453 -5.414 1 57 80 LYS B O 1
ATOM 1421 N N . LEU B 1 81 ? -14.531 -11.312 -6.316 1 50.12 81 LEU B N 1
ATOM 1422 C CA . LEU B 1 81 ? -15.148 -10.984 -7.602 1 50.12 81 LEU B CA 1
ATOM 1423 C C . LEU B 1 81 ? -16.656 -10.82 -7.453 1 50.12 81 LEU B C 1
ATOM 1425 O O . LEU B 1 81 ? -17.344 -11.742 -7.012 1 50.12 81 LEU B O 1
ATOM 1429 N N . ILE B 1 82 ? -17.047 -9.797 -6.914 1 42.97 82 ILE B N 1
ATOM 1430 C CA . ILE B 1 82 ? -18.5 -9.711 -7.078 1 42.97 82 ILE B CA 1
ATOM 1431 C C . ILE B 1 82 ? -18.891 -10.148 -8.484 1 42.97 82 ILE B C 1
ATOM 1433 O O . ILE B 1 82 ? -18.562 -9.469 -9.469 1 42.97 82 ILE B O 1
ATOM 1437 N N . THR B 1 83 ? -18.469 -11.234 -8.922 1 38.84 83 THR B N 1
ATOM 1438 C CA . THR B 1 83 ? -19.156 -11.711 -10.117 1 38.84 83 THR B CA 1
ATOM 1439 C C . THR B 1 83 ? -20.672 -11.578 -9.969 1 38.84 83 THR B C 1
ATOM 1441 O O . THR B 1 83 ? -21.266 -12.156 -9.055 1 38.84 83 THR B O 1
ATOM 1444 N N . CYS B 1 84 ? -21.188 -10.43 -10.18 1 38.31 84 CYS B N 1
ATOM 1445 C CA . CYS B 1 84 ? -22.594 -10.414 -10.523 1 38.31 84 CYS B CA 1
ATOM 1446 C C . CYS B 1 84 ? -22.938 -11.523 -11.508 1 38.31 84 CYS B C 1
ATOM 1448 O O . CYS B 1 84 ? -22.547 -11.469 -12.672 1 38.31 84 CYS B O 1
ATOM 1450 N N . MET B 1 85 ? -22.797 -12.711 -11.234 1 35.28 85 MET B N 1
ATOM 1451 C CA . MET B 1 85 ? -23.625 -13.633 -12.016 1 35.28 85 MET B CA 1
ATOM 1452 C C . MET B 1 85 ? -25.031 -13.086 -12.18 1 35.28 85 MET B C 1
ATOM 1454 O O . MET B 1 85 ? -25.75 -12.898 -11.195 1 35.28 85 MET B O 1
ATOM 1458 N N . ASN B 1 86 ? -25.203 -12.141 -13.133 1 34.81 86 ASN B N 1
ATOM 1459 C CA . ASN B 1 86 ? -26.547 -11.938 -13.688 1 34.81 86 ASN B CA 1
ATOM 1460 C C . ASN B 1 86 ? -27.359 -13.219 -13.672 1 34.81 86 ASN B C 1
ATOM 1462 O O . ASN B 1 86 ? -26.938 -14.242 -14.219 1 34.81 86 ASN B O 1
ATOM 1466 N N . GLN B 1 87 ? -27.953 -13.5 -12.625 1 33.56 87 GLN B N 1
ATOM 1467 C CA . GLN B 1 87 ? -29.047 -14.469 -12.625 1 33.56 87 GLN B CA 1
ATOM 1468 C C . GLN B 1 87 ? -29.922 -14.312 -13.867 1 33.56 87 GLN B C 1
ATOM 1470 O O . GLN B 1 87 ? -30.703 -13.359 -13.969 1 33.56 87 GLN B O 1
ATOM 1475 N N . TRP B 1 88 ? -29.375 -14.211 -15.109 1 33.5 88 TRP B N 1
ATOM 1476 C CA . TRP B 1 88 ? -30.312 -14.445 -16.188 1 33.5 88 TRP B CA 1
ATOM 1477 C C . TRP B 1 88 ? -31.219 -15.648 -15.875 1 33.5 88 TRP B C 1
AT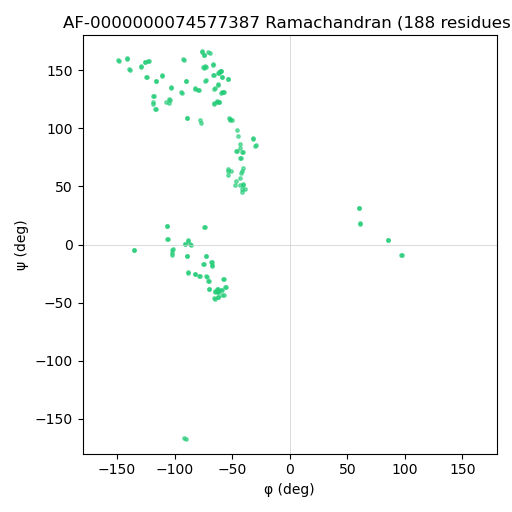OM 1479 O O . TRP B 1 88 ? -30.719 -16.75 -15.609 1 33.5 88 TRP B O 1
A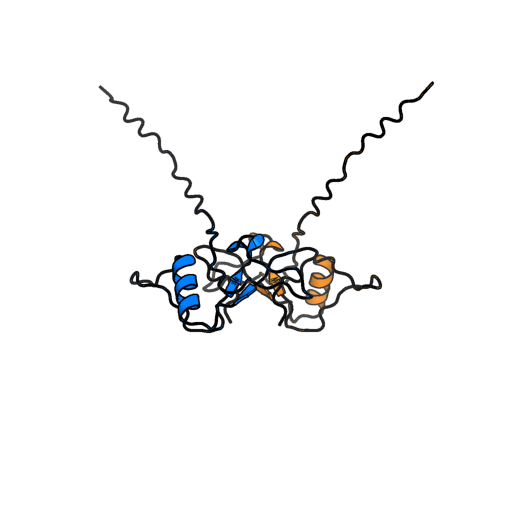TOM 1489 N N . GLY B 1 89 ? -32.281 -15.398 -15.102 1 36.16 89 GLY B N 1
ATOM 1490 C CA . GLY B 1 89 ? -33.469 -16.219 -15.062 1 36.16 89 GLY B CA 1
ATOM 1491 C C . GLY B 1 89 ? -33.781 -16.891 -16.391 1 36.16 89 GLY B C 1
ATOM 1492 O O . GLY B 1 89 ? -33.812 -16.25 -17.422 1 36.16 89 GLY B O 1
ATOM 1493 N N . LYS B 1 90 ? -33.344 -18.062 -16.672 1 36.31 90 LYS B N 1
ATOM 1494 C CA . LYS B 1 90 ? -33.781 -19.062 -17.641 1 36.31 90 LYS B CA 1
ATOM 1495 C C . LYS B 1 90 ? -35.312 -19.172 -17.641 1 36.31 90 LYS B C 1
ATOM 1497 O O . LYS B 1 90 ? -35.906 -19.797 -16.75 1 36.31 90 LYS B O 1
ATOM 1502 N N . SER B 1 91 ? -36.031 -18 -17.766 1 33.94 91 SER B N 1
ATOM 1503 C CA . SER B 1 91 ? -37.406 -18.281 -18.156 1 33.94 91 SER B CA 1
ATOM 1504 C C . SER B 1 91 ? -37.469 -19.156 -19.406 1 33.94 91 SER B C 1
ATOM 1506 O O . SER B 1 91 ? -37.125 -18.688 -20.5 1 33.94 91 SER B O 1
ATOM 1508 N N . ILE B 1 92 ? -36.906 -20.344 -19.359 1 34.44 92 ILE B N 1
ATOM 1509 C CA . ILE B 1 92 ? -37.312 -21.391 -20.312 1 34.44 92 ILE B CA 1
ATOM 1510 C C . ILE B 1 92 ? -38.844 -21.469 -20.391 1 34.44 92 ILE B C 1
ATOM 1512 O O . ILE B 1 92 ? -39.5 -21.891 -19.438 1 34.44 92 ILE B O 1
ATOM 1516 N N . GLY B 1 93 ? -39.5 -20.266 -20.703 1 33.81 93 GLY B N 1
ATOM 1517 C CA . GLY B 1 93 ? -40.875 -20.469 -21.156 1 33.81 93 GLY B CA 1
ATOM 1518 C C . GLY B 1 93 ? -41.031 -21.594 -22.156 1 33.81 93 GLY B C 1
ATOM 1519 O O . GLY B 1 93 ? -40.312 -21.641 -23.156 1 33.81 93 GLY B O 1
ATOM 1520 N N . PHE B 1 94 ? -41.344 -22.797 -21.609 1 33.06 94 PHE B N 1
ATOM 1521 C CA . PHE B 1 94 ? -41.969 -23.938 -22.266 1 33.06 94 PHE B CA 1
ATOM 1522 C C . PHE B 1 94 ? -43.094 -23.484 -23.203 1 33.06 94 PHE B C 1
ATOM 1524 O O . PHE B 1 94 ? -44.094 -22.906 -22.75 1 33.06 94 PHE B O 1
ATOM 1531 N N . PHE B 1 95 ? -42.75 -22.75 -24.297 1 29.03 95 PHE B N 1
ATOM 1532 C CA . PHE B 1 95 ? -43.781 -22.703 -25.344 1 29.03 95 PHE B CA 1
ATOM 1533 C C . PHE B 1 95 ? -44.25 -24.094 -25.703 1 29.03 95 PHE B C 1
ATOM 1535 O O . PHE B 1 95 ? -43.5 -24.891 -26.297 1 29.03 95 PHE B O 1
ATOM 1542 N N . PHE B 1 96 ? -44.875 -24.75 -24.641 1 24.88 96 PHE B N 1
ATOM 1543 C CA . PHE B 1 96 ? -45.938 -25.578 -25.172 1 24.88 96 PHE B CA 1
ATOM 1544 C C . PHE B 1 96 ? -47.062 -24.703 -25.734 1 24.88 96 PHE B C 1
ATOM 1546 O O . PHE B 1 96 ? -47.312 -23.609 -25.25 1 24.88 96 PHE B O 1
#

Foldseek 3Di:
DAQADPDDPGGKGKAWQDPDPVLQQLQQVQQPDADPVRHGDRDPDRPDTDICQQADPVQWDPPDPDIDGDPSDHRHDYPPPPPPPPPPPPCVVPPD/DAQADPDDPGGKGKAWQDPDPVLQQLQQVQQPDADPVRHGDHDPDRPDTDICQQADPVQWDPPDPDIDGDPSDHRHDYDPPPPPPPPPPCPVPPPD

Secondary structure (DSSP, 8-state):
--SB--STT---BEEEPPSSHHHHHHHHHHTT-B-TTS-B----STT-EEEGGGS-GGGEE-SSSS-EEPTT------------------------/--SB--STT---BEEEPPSSHHHHHHHHHHTT-B-TTS-B----STT-EEEGGGS-GGGEE-SSSS-EEPTT------------------------

pLDDT: mean 80.48, std 21.38, range [24.72, 97.88]

Sequence (192 aa):
MPVHCAGFNCQNRRNEFPMDSDLRKKWALAVKRANPDGSLWLQTSNTFWLCSKHFVETDFDKSGQTVRLNPGTIPSVLHKLITCMNQWGKSIGFFFMPVHCAGFNCQNRRNEFPMDSDLRKKWALAVKRANPDGSLWLQTSNTFWLCSKHFVETDFDKSGQTVRLNPGTIPSVLHKLITCMNQWGKSIGFFF

Solvent-accessible surface area (backbone atoms only — not comparable to full-atom values): 11985 Å² total; per-residue (Å²): 118,71,50,49,34,62,39,47,93,46,81,51,28,58,39,65,64,58,85,50,66,68,59,32,50,51,38,30,60,53,35,65,39,58,37,97,87,63,44,78,37,68,82,87,56,89,54,48,32,32,46,46,75,28,44,57,79,85,45,46,41,71,84,60,98,58,78,41,73,41,91,86,66,62,56,76,47,70,77,72,73,77,64,75,68,72,75,71,74,78,74,73,69,75,81,118,119,71,51,52,32,63,40,46,94,45,80,51,26,59,39,64,64,57,86,50,64,70,58,30,51,51,39,30,61,55,36,66,38,56,38,96,87,64,43,81,37,68,82,86,55,89,54,46,33,32,47,47,76,27,43,59,77,86,46,45,42,69,83,59,97,56,76,40,72,41,90,86,67,64,55,76,46,69,78,71,72,76,64,74,69,72,76,71,73,77,74,74,70,74,82,117